Protein 2ERB (pdb70)

Nearest PDB structures (foldseek):
  2erb-assembly1_A  TM=1.008E+00  e=8.970E-21  Anopheles gambiae
  3k1e-assembly2_A  TM=1.002E+00  e=6.614E-19  Aedes aegypti
  3ogn-assembly2_B  TM=1.005E+00  e=2.979E-18  Culex quinquefasciatus
  3k1e-assembly2_B  TM=1.003E+00  e=7.104E-17  Aedes aegypti
  2l2c-assembly1_A  TM=9.193E-01  e=2.008E-14  Culex quinquefasciatus

CATH classification: 1.10.238.20

Radius of gyration: 20.87 Å; Cα contacts (8 Å, |Δi|>4): 297; chains: 2; bounding box: 37×41×60 Å

Structure (mmCIF, N/CA/C/O backbone):
data_2ERB
#
_entry.id   2ERB
#
_cell.length_a   30.100
_cell.length_b   68.210
_cell.length_c   61.480
_cell.angle_alpha   90.00
_cell.angle_beta   99.77
_cell.angle_gamma   90.00
#
_symmetry.space_group_name_H-M   'P 1 21 1'
#
loop_
_entity.id
_entity.type
_entity.pdbx_description
1 polymer 'odorant binding protein'
2 non-polymer 'MAGNESIUM ION'
3 non-polymer 2,5,8,11,14,17,20,23,26,29,32,35,38,41,44,47,50,53,56,59,62,65,68,71,74,77,80-HEPTACOSAOXADOOCTACONTAN-82-OL
4 water water
#
loop_
_atom_site.group_PDB
_atom_site.id
_atom_site.type_symbol
_atom_site.label_atom_id
_atom_site.label_alt_id
_atom_site.label_comp_id
_atom_site.label_asym_id
_atom_site.label_entity_id
_atom_site.label_seq_id
_atom_site.pdbx_PDB_ins_code
_atom_site.Cartn_x
_atom_site.Cartn_y
_atom_site.Cartn_z
_atom_site.occupancy
_atom_site.B_iso_or_equiv
_atom_site.auth_seq_id
_atom_site.auth_comp_id
_atom_site.auth_asym_id
_atom_site.auth_atom_id
_atom_site.pdbx_PDB_model_num
ATOM 1 N N . THR A 1 3 ? -4.853 -10.409 -16.825 1.00 24.27 3 THR A N 1
ATOM 2 C CA . THR A 1 3 ? -3.793 -9.956 -15.882 1.00 22.02 3 THR A CA 1
ATOM 3 C C . THR A 1 3 ? -2.491 -9.872 -16.666 1.00 18.52 3 THR A C 1
ATOM 4 O O . THR A 1 3 ? -2.204 -10.722 -17.497 1.00 18.02 3 THR A O 1
ATOM 8 N N . PRO A 1 4 ? -1.689 -8.834 -16.416 1.00 15.33 4 PRO A N 1
ATOM 9 C CA . PRO A 1 4 ? -0.437 -8.713 -17.157 1.00 12.46 4 PRO A CA 1
ATOM 10 C C . PRO A 1 4 ? 0.548 -9.842 -16.921 1.00 10.24 4 PRO A C 1
ATOM 11 O O . PRO A 1 4 ? 0.733 -10.288 -15.793 1.00 12.14 4 PRO A O 1
ATOM 15 N N . ARG A 1 5 ? 1.170 -10.302 -18.003 1.00 8.47 5 ARG A N 1
ATOM 16 C CA . ARG A 1 5 ? 2.181 -11.338 -17.891 1.00 8.17 5 ARG A CA 1
ATOM 17 C C . ARG A 1 5 ? 3.478 -10.713 -17.409 1.00 9.39 5 ARG A C 1
ATOM 18 O O . ARG A 1 5 ? 4.050 -9.835 -18.054 1.00 9.48 5 ARG A O 1
ATOM 26 N N . ARG A 1 6 ? 3.934 -11.168 -16.245 1.00 10.74 6 ARG A N 1
ATOM 27 C CA . ARG A 1 6 ? 5.160 -10.666 -15.652 1.00 11.25 6 ARG A CA 1
ATOM 28 C C . ARG A 1 6 ? 5.916 -11.844 -15.053 1.00 11.63 6 ARG A C 1
ATOM 29 O O . ARG A 1 6 ? 5.599 -12.275 -13.953 1.00 13.84 6 ARG A O 1
ATOM 37 N N . ASP A 1 7 ? 6.897 -12.362 -15.774 1.00 12.12 7 ASP A N 1
ATOM 38 C CA . ASP A 1 7 ? 7.675 -13.482 -15.262 1.00 13.76 7 ASP A CA 1
ATOM 39 C C . ASP A 1 7 ? 9.124 -13.350 -15.724 1.00 14.46 7 ASP A C 1
ATOM 40 O O . ASP A 1 7 ? 9.525 -12.308 -16.247 1.00 14.64 7 ASP A O 1
ATOM 45 N N . ALA A 1 8 ? 9.925 -14.391 -15.526 1.00 17.08 8 ALA A N 1
ATOM 46 C CA . ALA A 1 8 ? 11.329 -14.314 -15.907 1.00 17.48 8 ALA A CA 1
ATOM 47 C C . ALA A 1 8 ? 11.622 -14.130 -17.391 1.00 17.82 8 ALA A C 1
ATOM 48 O O . ALA A 1 8 ? 12.703 -13.656 -17.757 1.00 18.59 8 ALA A O 1
ATOM 50 N N . GLU A 1 9 ? 10.682 -14.502 -18.253 1.00 16.91 9 GLU A N 1
ATOM 51 C CA . GLU A 1 9 ? 10.897 -14.384 -19.682 1.00 17.52 9 GLU A CA 1
ATOM 52 C C . GLU A 1 9 ? 10.181 -13.216 -20.337 1.00 14.99 9 GLU A C 1
ATOM 53 O O . GLU A 1 9 ? 10.573 -12.764 -21.408 1.00 16.22 9 GLU A O 1
ATOM 59 N N . TYR A 1 10 ? 9.122 -12.726 -19.700 1.00 13.78 10 TYR A N 1
ATOM 60 C CA . TYR A 1 10 ? 8.355 -11.632 -20.296 1.00 12.72 10 TYR A CA 1
ATOM 61 C C . TYR A 1 10 ? 7.920 -10.654 -19.233 1.00 12.01 10 TYR A C 1
ATOM 62 O O . TYR A 1 10 ? 7.409 -11.062 -18.199 1.00 12.87 10 TYR A O 1
ATOM 71 N N . PRO A 1 11 ? 8.114 -9.342 -19.462 1.00 12.20 11 PRO A N 1
ATOM 72 C CA . PRO A 1 11 ? 8.716 -8.696 -20.638 1.00 11.83 11 PRO A CA 1
ATOM 73 C C . PRO A 1 11 ? 10.155 -9.174 -20.841 1.00 11.10 11 PRO A C 1
ATOM 74 O O . PRO A 1 11 ? 10.821 -9.536 -19.885 1.00 11.07 11 PRO A O 1
ATOM 78 N N . PRO A 1 12 ? 10.636 -9.173 -22.093 1.00 11.99 12 PRO A N 1
ATOM 79 C CA . PRO A 1 12 ? 12.002 -9.618 -22.404 1.00 11.56 12 PRO A CA 1
ATOM 80 C C . PRO A 1 12 ? 13.003 -8.887 -21.530 1.00 12.04 12 PRO A C 1
ATOM 81 O O . PRO A 1 12 ? 13.108 -7.657 -21.583 1.00 11.29 12 PRO A O 1
ATOM 85 N N . PRO A 1 13 ? 13.768 -9.629 -20.718 1.00 12.33 13 PRO A N 1
ATOM 86 C CA . PRO A 1 13 ? 14.756 -9.016 -19.829 1.00 13.09 13 PRO A CA 1
ATOM 87 C C . PRO A 1 13 ? 15.778 -8.130 -20.543 1.00 11.96 13 PRO A C 1
ATOM 88 O O . PRO A 1 13 ? 16.153 -7.074 -20.027 1.00 12.06 13 PRO A O 1
ATOM 92 N N . GLU A 1 14 ? 16.231 -8.539 -21.727 1.00 11.67 14 GLU A N 1
ATOM 93 C CA . GLU A 1 14 ? 17.232 -7.741 -22.435 1.00 12.47 14 GLU A CA 1
ATOM 94 C C . GLU A 1 14 ? 16.673 -6.391 -22.863 1.00 11.91 14 GLU A C 1
ATOM 95 O O . GLU A 1 14 ? 17.413 -5.399 -22.951 1.00 11.71 14 GLU A O 1
ATOM 101 N N . LEU A 1 15 ? 15.374 -6.355 -23.164 1.00 10.20 15 LEU A N 1
ATOM 102 C CA . LEU A 1 15 ? 14.739 -5.100 -23.568 1.00 10.80 15 LEU A CA 1
ATOM 103 C C . LEU A 1 15 ? 14.574 -4.224 -22.332 1.00 10.12 15 LEU A C 1
ATOM 104 O O . LEU A 1 15 ? 14.809 -3.015 -22.387 1.00 10.03 15 LEU A O 1
ATOM 109 N N . LEU A 1 16 ? 14.149 -4.815 -21.222 1.00 9.25 16 LEU A N 1
ATOM 110 C CA . LEU A 1 16 ? 14.012 -4.052 -19.976 1.00 10.67 16 LEU A CA 1
ATOM 111 C C . LEU A 1 16 ? 15.367 -3.426 -19.616 1.00 10.34 16 LEU A C 1
ATOM 112 O O . LEU A 1 16 ? 15.438 -2.264 -19.208 1.00 10.41 16 LEU A O 1
ATOM 117 N N . GLU A 1 17 ? 16.450 -4.179 -19.781 1.00 9.54 17 GLU A N 1
ATOM 118 C CA . GLU A 1 17 ? 17.778 -3.662 -19.450 1.00 11.03 17 GLU A CA 1
ATOM 119 C C . GLU A 1 17 ? 18.162 -2.511 -20.367 1.00 10.38 17 GLU A C 1
ATOM 120 O O . GLU A 1 17 ? 18.682 -1.483 -19.909 1.00 11.65 17 GLU A O 1
ATOM 126 N N . ALA A 1 18 ? 17.924 -2.667 -21.661 1.00 9.62 18 ALA A N 1
ATOM 127 C CA . ALA A 1 18 ? 18.239 -1.616 -22.616 1.00 9.58 18 ALA A CA 1
ATOM 128 C C . ALA A 1 18 ? 17.434 -0.338 -22.369 1.00 8.82 18 ALA A C 1
ATOM 129 O O . ALA A 1 18 ? 17.926 0.751 -22.633 1.00 10.54 18 ALA A O 1
ATOM 131 N N . LEU A 1 19 ? 16.217 -0.475 -21.848 1.00 8.54 19 LEU A N 1
ATOM 132 C CA . LEU A 1 19 ? 15.352 0.687 -21.608 1.00 8.67 19 LEU A CA 1
ATOM 133 C C . LEU A 1 19 ? 15.752 1.527 -20.385 1.00 8.44 19 LEU A C 1
ATOM 134 O O . LEU A 1 19 ? 15.381 2.698 -20.291 1.00 8.11 19 LEU A O 1
ATOM 139 N N . LYS A 1 20 ? 16.532 0.971 -19.462 1.00 9.18 20 LYS A N 1
ATOM 140 C CA . LYS A 1 20 ? 16.905 1.712 -18.260 1.00 9.03 20 LYS A CA 1
ATOM 141 C C . LYS A 1 20 ? 17.492 3.117 -18.457 1.00 8.50 20 LYS A C 1
ATOM 142 O O . LYS A 1 20 ? 17.039 4.066 -17.818 1.00 7.25 20 LYS A O 1
ATOM 148 N N . PRO A 1 21 ? 18.520 3.271 -19.307 1.00 7.54 21 PRO A N 1
ATOM 149 C CA . PRO A 1 21 ? 19.062 4.621 -19.467 1.00 7.59 21 PRO A CA 1
ATOM 150 C C . PRO A 1 21 ? 18.111 5.580 -20.165 1.00 7.97 21 PRO A C 1
ATOM 151 O O . PRO A 1 21 ? 18.217 6.801 -19.967 1.00 7.56 21 PRO A O 1
ATOM 155 N N . LEU A 1 22 ? 17.197 5.052 -20.982 1.00 6.89 22 LEU A N 1
ATOM 156 C CA . LEU A 1 22 ? 16.206 5.914 -21.655 1.00 5.60 22 LEU A CA 1
ATOM 157 C C . LEU A 1 22 ? 15.203 6.383 -20.610 1.00 6.58 22 LEU A C 1
ATOM 158 O O . LEU A 1 22 ? 14.780 7.541 -20.626 1.00 6.28 22 LEU A O 1
ATOM 163 N N . HIS A 1 23 ? 14.833 5.491 -19.703 1.00 5.29 23 HIS A N 1
ATOM 164 C CA . HIS A 1 23 ? 13.938 5.843 -18.606 1.00 5.48 23 HIS A CA 1
ATOM 165 C C . HIS A 1 23 ? 14.582 6.983 -17.820 1.00 6.30 23 HIS A C 1
ATOM 166 O O . HIS A 1 23 ? 13.928 7.987 -17.526 1.00 6.77 23 HIS A O 1
ATOM 173 N N . ASP A 1 24 ? 15.863 6.846 -17.469 1.00 6.48 24 ASP A N 1
ATOM 174 C CA . ASP A 1 24 ? 16.504 7.913 -16.707 1.00 8.38 24 ASP A CA 1
ATOM 175 C C . ASP A 1 24 ? 16.492 9.255 -17.432 1.00 7.79 24 ASP A C 1
ATOM 176 O O . ASP A 1 24 ? 16.183 10.300 -16.839 1.00 9.07 24 ASP A O 1
ATOM 181 N N . ILE A 1 25 ? 16.825 9.245 -18.710 1.00 7.79 25 ILE A N 1
ATOM 182 C CA . ILE A 1 25 ? 16.84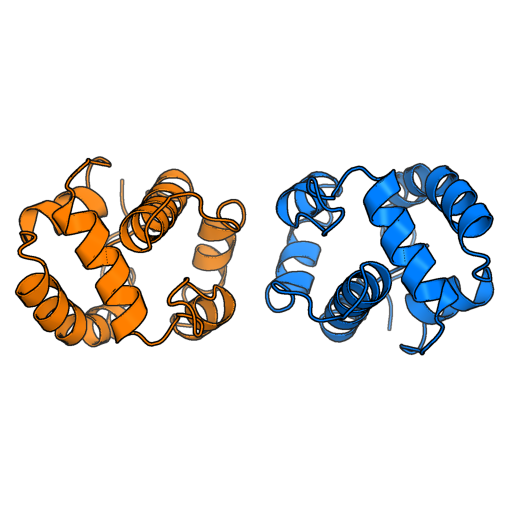2 10.492 -19.459 1.00 8.06 25 ILE A CA 1
ATOM 183 C C . ILE A 1 25 ? 15.439 11.104 -19.500 1.00 7.69 25 ILE A C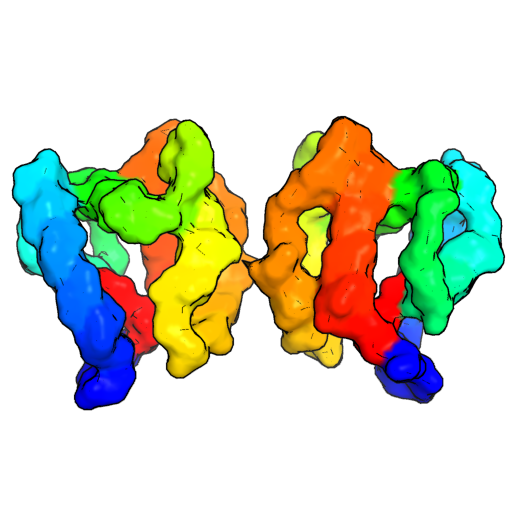 1
ATOM 184 O O . ILE A 1 25 ? 15.244 12.292 -19.212 1.00 8.27 25 ILE A O 1
ATOM 189 N N . CYS A 1 26 ? 14.458 10.281 -19.848 1.00 6.60 26 CYS A N 1
ATOM 190 C CA . CYS A 1 26 ? 13.111 10.766 -20.012 1.00 6.64 26 CYS A CA 1
ATOM 191 C C . CYS A 1 26 ? 12.387 11.181 -18.741 1.00 7.67 26 CYS A C 1
ATOM 192 O O . CYS A 1 26 ? 11.613 12.154 -18.745 1.00 7.46 26 CYS A O 1
ATOM 195 N N . LEU A 1 27 ? 12.638 10.473 -17.648 1.00 7.87 27 LEU A N 1
ATOM 196 C CA . LEU A 1 27 ? 12.015 10.873 -16.398 1.00 7.96 27 LEU A CA 1
ATOM 197 C C . LEU A 1 27 ? 12.631 12.211 -15.973 1.00 7.95 27 LEU A C 1
ATOM 198 O O . LEU A 1 27 ? 11.926 13.099 -15.490 1.00 9.04 27 LEU A O 1
ATOM 203 N N . GLY A 1 28 ? 13.932 12.383 -16.206 1.00 8.41 28 GLY A N 1
ATOM 204 C CA . GLY A 1 28 ? 14.584 13.635 -15.858 1.00 9.94 28 GLY A CA 1
ATOM 205 C C . GLY A 1 28 ? 14.094 14.819 -16.684 1.00 9.53 28 GLY A C 1
ATOM 206 O O . GLY A 1 28 ? 14.068 15.952 -16.194 1.00 11.73 28 GLY A O 1
ATOM 207 N N . LYS A 1 29 ? 13.703 14.567 -17.927 1.00 8.63 29 LYS A N 1
ATOM 208 C CA . LYS A 1 29 ? 13.214 15.625 -18.812 1.00 8.88 29 LYS A CA 1
ATOM 209 C C . LYS A 1 29 ? 11.734 15.964 -18.604 1.00 9.39 29 LYS A C 1
ATOM 210 O O . LYS A 1 29 ? 11.332 17.118 -18.704 1.00 10.10 29 LYS A O 1
ATOM 216 N N . THR A 1 30 ? 10.933 14.954 -18.313 1.00 7.61 30 THR A N 1
ATOM 217 C CA . THR A 1 30 ? 9.493 15.149 -18.221 1.00 8.01 30 THR A CA 1
ATOM 218 C C . THR A 1 30 ? 8.879 15.284 -16.855 1.00 7.66 30 THR A C 1
ATOM 219 O O . THR A 1 30 ? 7.764 15.806 -16.743 1.00 8.49 30 THR A O 1
ATOM 223 N N . GLY A 1 31 ? 9.566 14.812 -15.820 1.00 8.14 31 GLY A N 1
ATOM 224 C CA . GLY A 1 31 ? 9.038 14.940 -14.476 1.00 7.76 31 GLY A CA 1
ATOM 225 C C . GLY A 1 31 ? 8.002 13.928 -14.042 1.00 8.09 31 GLY A C 1
ATOM 226 O O . GLY A 1 31 ? 7.411 14.074 -12.964 1.00 9.80 31 GLY A O 1
ATOM 227 N N . VAL A 1 32 ? 7.777 12.907 -14.860 1.00 8.18 32 VAL A N 1
ATOM 228 C CA . VAL A 1 32 ? 6.827 11.863 -14.514 1.00 8.30 32 VAL A CA 1
ATOM 229 C C . VAL A 1 32 ? 7.328 11.128 -13.269 1.00 7.93 32 VAL A C 1
ATOM 230 O O . VAL A 1 32 ? 8.541 11.100 -13.017 1.00 8.66 32 VAL A O 1
ATOM 234 N N . THR A 1 33 ? 6.404 10.581 -12.484 1.00 7.80 33 THR A N 1
ATOM 235 C CA . THR A 1 33 ? 6.803 9.795 -11.314 1.00 8.91 33 THR A CA 1
ATOM 236 C C . THR A 1 33 ? 6.965 8.317 -11.676 1.00 8.76 33 THR A C 1
ATOM 237 O O . THR A 1 33 ? 6.388 7.796 -12.658 1.00 8.64 33 THR A O 1
ATOM 241 N N . GLU A 1 34 ? 7.776 7.631 -10.886 1.00 8.44 34 GLU A N 1
ATOM 242 C CA . GLU A 1 34 ? 7.987 6.212 -11.063 1.00 7.87 34 GLU A CA 1
ATOM 243 C C . GLU A 1 34 ? 6.650 5.481 -10.909 1.00 8.70 34 GLU A C 1
ATOM 244 O O . GLU A 1 34 ? 6.351 4.547 -11.653 1.00 10.02 34 GLU A O 1
ATOM 250 N N . GLU A 1 35 ? 5.831 5.917 -9.950 1.00 9.76 35 GLU A N 1
ATOM 251 C CA . GLU A 1 35 ? 4.556 5.249 -9.709 1.00 10.92 35 GLU A CA 1
ATOM 252 C C . GLU A 1 35 ? 3.575 5.378 -10.882 1.00 9.77 35 GLU A C 1
ATOM 253 O O . GLU A 1 35 ? 2.832 4.431 -11.185 1.00 10.03 35 GLU A O 1
ATOM 259 N N . ALA A 1 36 ? 3.560 6.541 -11.528 1.00 8.06 36 ALA A N 1
ATOM 260 C CA . ALA A 1 36 ? 2.656 6.713 -12.665 1.00 7.18 36 ALA A CA 1
ATOM 261 C C . ALA A 1 36 ? 2.988 5.730 -13.773 1.00 7.55 36 ALA A C 1
ATOM 262 O O . ALA A 1 36 ? 2.099 5.207 -14.434 1.00 7.03 36 ALA A O 1
ATOM 264 N N . ILE A 1 37 ? 4.273 5.510 -13.994 1.00 6.89 37 ILE A N 1
ATOM 265 C CA . ILE A 1 37 ? 4.709 4.562 -15.007 1.00 6.30 37 ILE A CA 1
ATOM 266 C C . ILE A 1 37 ? 4.281 3.142 -14.635 1.00 7.64 37 ILE A C 1
ATOM 267 O O . ILE A 1 37 ? 3.711 2.422 -15.453 1.00 7.14 37 ILE A O 1
ATOM 272 N N . LYS A 1 38 ? 4.535 2.742 -13.384 1.00 8.62 38 LYS A N 1
ATOM 273 C CA . LYS A 1 38 ? 4.201 1.382 -12.966 1.00 8.81 38 LYS A CA 1
ATOM 274 C C . LYS A 1 38 ? 2.692 1.136 -13.014 1.00 8.47 38 LYS A C 1
ATOM 275 O O . LYS A 1 38 ? 2.237 0.058 -13.430 1.00 8.73 38 LYS A O 1
ATOM 281 N N . LYS A 1 39 ? 1.914 2.141 -12.615 1.00 7.35 39 LYS A N 1
ATOM 282 C CA . LYS A 1 39 ? 0.455 1.999 -12.654 1.00 8.76 39 LYS A CA 1
ATOM 283 C C . LYS A 1 39 ? -0.071 1.856 -14.085 1.00 8.56 39 LYS A C 1
ATOM 284 O O . LYS A 1 39 ? -0.961 1.054 -14.357 1.00 8.79 39 LYS A O 1
ATOM 290 N N . PHE A 1 40 ? 0.483 2.622 -15.018 1.00 6.84 40 PHE A N 1
ATOM 291 C CA . PHE A 1 40 ? 0.020 2.486 -16.389 1.00 6.04 40 PHE A CA 1
ATOM 292 C C . PHE A 1 40 ? 0.429 1.126 -16.939 1.00 6.45 40 PHE A C 1
ATOM 293 O O . PHE A 1 40 ? -0.316 0.512 -17.704 1.00 8.16 40 PHE A O 1
ATOM 301 N N . SER A 1 41 ? 1.615 0.658 -16.556 1.00 6.78 41 SER A N 1
ATOM 302 C CA . SER A 1 41 ? 2.084 -0.621 -17.058 1.00 8.19 41 SER A CA 1
ATOM 303 C C . SER A 1 41 ? 1.249 -1.799 -16.587 1.00 8.58 41 SER A C 1
ATOM 304 O O . SER A 1 41 ? 0.805 -2.622 -17.389 1.00 8.84 41 SER A O 1
ATOM 307 N N . ASP A 1 42 ? 1.031 -1.847 -15.274 1.00 9.08 42 ASP A N 1
ATOM 308 C CA . ASP A 1 42 ? 0.385 -2.989 -14.640 1.00 10.74 42 ASP A CA 1
ATOM 309 C C . ASP A 1 42 ? -1.054 -2.894 -14.217 1.00 11.17 42 ASP A C 1
ATOM 310 O O . ASP A 1 42 ? -1.717 -3.920 -13.983 1.00 10.45 42 ASP A O 1
ATOM 315 N N . GLU A 1 43 ? -1.530 -1.663 -14.074 1.00 10.94 43 GLU A N 1
ATOM 316 C CA . GLU A 1 43 ? -2.891 -1.460 -13.588 1.00 12.14 43 GLU A CA 1
ATOM 317 C C . GLU A 1 43 ? -3.741 -0.738 -14.612 1.00 12.23 43 GLU A C 1
ATOM 318 O O . GLU A 1 43 ? -3.632 -0.998 -15.797 1.00 13.29 43 GLU A O 1
ATOM 328 N N . GLU A 1 44 ? -4.586 0.185 -14.169 1.00 12.61 44 GLU A N 1
ATOM 329 C CA . GLU A 1 44 ? -5.473 0.846 -15.117 1.00 11.81 44 GLU A CA 1
ATOM 330 C C . GLU A 1 44 ? -4.899 2.015 -15.900 1.00 10.82 44 GLU A C 1
ATOM 331 O O . GLU A 1 44 ? -4.005 2.738 -15.435 1.00 10.98 44 GLU A O 1
ATOM 337 N N . ILE A 1 45 ? -5.430 2.176 -17.111 1.00 9.06 45 ILE A N 1
ATOM 338 C CA . ILE A 1 45 ? -5.083 3.315 -17.950 1.00 9.19 45 ILE A CA 1
ATOM 339 C C . ILE A 1 45 ? -5.503 4.545 -17.141 1.00 9.87 45 ILE A C 1
ATOM 340 O O . ILE A 1 45 ? -6.617 4.586 -16.571 1.00 10.76 45 ILE A O 1
ATOM 345 N N . HIS A 1 46 ? -4.631 5.546 -17.080 1.00 8.18 46 HIS A N 1
ATOM 346 C CA . HIS A 1 46 ? -4.920 6.757 -16.328 1.00 9.03 46 HIS A CA 1
ATOM 347 C C . HIS A 1 46 ? -4.320 7.958 -17.030 1.00 8.90 46 HIS A C 1
ATOM 348 O O . HIS A 1 46 ? -3.391 7.813 -17.836 1.00 10.19 46 HIS A O 1
ATOM 355 N N . GLU A 1 47 ? -4.908 9.124 -16.753 1.00 9.94 47 GLU A N 1
ATOM 356 C CA . GLU A 1 47 ? -4.524 10.404 -17.336 1.00 10.72 47 GLU A CA 1
ATOM 357 C C . GLU A 1 47 ? -3.479 11.131 -16.502 1.00 9.07 47 GLU A C 1
ATOM 358 O O . GLU A 1 47 ? -3.738 11.507 -15.361 1.00 11.96 47 GLU A O 1
ATOM 364 N N . ASP A 1 48 ? -2.290 11.323 -17.069 1.00 8.92 48 ASP A N 1
ATOM 365 C CA . ASP A 1 48 ? -1.195 12.022 -16.397 1.00 6.60 48 ASP A CA 1
ATOM 366 C C . ASP A 1 48 ? -0.412 12.696 -17.520 1.00 7.61 48 ASP A C 1
ATOM 367 O O 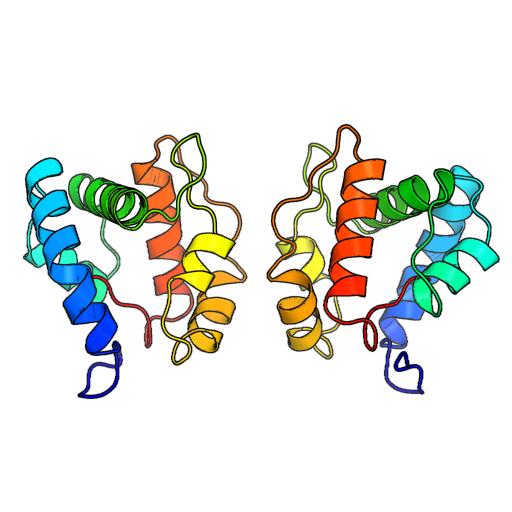. ASP A 1 48 ? 0.234 12.022 -18.327 1.00 6.92 48 ASP A O 1
ATOM 372 N N . GLU A 1 49 ? -0.456 14.028 -17.579 1.00 7.72 49 GLU A N 1
ATOM 373 C CA . GLU A 1 49 ? 0.207 14.735 -18.667 1.00 7.16 49 GLU A CA 1
ATOM 374 C C . GLU A 1 49 ? 1.713 14.525 -18.756 1.00 7.16 49 GLU A C 1
ATOM 375 O O . GLU A 1 49 ? 2.255 14.483 -19.849 1.00 7.35 49 GLU A O 1
ATOM 381 N N . LYS A 1 50 ? 2.381 14.372 -17.611 1.00 6.65 50 LYS A N 1
ATOM 382 C CA . LYS A 1 50 ? 3.820 14.147 -17.638 1.00 7.45 50 LYS A CA 1
ATOM 383 C C . LYS A 1 50 ? 4.091 12.733 -18.142 1.00 7.63 50 LYS A C 1
ATOM 384 O O . LYS A 1 50 ? 5.082 12.513 -18.844 1.00 7.53 50 LYS A O 1
ATOM 390 N N . LEU A 1 51 ? 3.220 11.784 -17.799 1.00 6.50 51 LEU A N 1
ATOM 391 C CA . LEU A 1 51 ? 3.380 10.432 -18.313 1.00 6.37 51 LEU A CA 1
ATOM 392 C C . LEU A 1 51 ? 3.293 10.425 -19.844 1.00 6.55 51 LEU A C 1
ATOM 393 O O . LEU A 1 51 ? 4.065 9.724 -20.516 1.00 6.02 51 LEU A O 1
ATOM 398 N N . LYS A 1 52 ? 2.375 11.197 -20.412 1.00 6.77 52 LYS A N 1
ATOM 399 C CA . LYS A 1 52 ? 2.249 11.254 -21.863 1.00 6.32 52 LYS A CA 1
ATOM 400 C C . LYS A 1 52 ? 3.550 11.750 -22.479 1.00 6.45 52 LYS A C 1
ATOM 401 O O . LYS A 1 52 ? 4.014 11.220 -23.499 1.00 6.71 52 LYS A O 1
ATOM 407 N N . CYS A 1 53 ? 4.144 12.776 -21.868 1.00 5.68 53 CYS A N 1
ATOM 408 C CA . CYS A 1 53 ? 5.386 13.270 -22.416 1.00 7.57 53 CYS A CA 1
ATOM 409 C C . CYS A 1 53 ? 6.531 12.313 -22.209 1.00 6.12 53 CYS A C 1
ATOM 410 O O . CYS A 1 53 ? 7.412 12.242 -23.053 1.00 6.53 53 CYS A O 1
ATOM 413 N N . TYR A 1 54 ? 6.512 11.563 -21.113 1.00 5.99 54 TYR A N 1
ATOM 414 C CA . TYR A 1 54 ? 7.545 10.554 -20.887 1.00 5.91 54 TYR A CA 1
ATOM 415 C C . TYR A 1 54 ? 7.458 9.538 -22.034 1.00 6.30 54 TYR A C 1
ATOM 416 O O . TYR A 1 54 ? 8.473 9.111 -22.577 1.00 6.39 54 TYR A O 1
ATOM 425 N N . MET A 1 55 ? 6.240 9.156 -22.423 1.00 5.02 55 MET A N 1
ATOM 426 C CA . MET A 1 55 ? 6.044 8.197 -23.520 1.00 5.60 55 MET A CA 1
ATOM 427 C C . MET A 1 55 ? 6.618 8.731 -24.820 1.00 5.19 55 MET A C 1
ATOM 428 O O . MET A 1 55 ? 7.287 8.007 -25.559 1.00 6.90 55 MET A O 1
ATOM 433 N N . ASN A 1 56 ? 6.365 10.006 -25.093 1.00 4.75 56 ASN A N 1
ATOM 434 C CA . ASN A 1 56 ? 6.897 10.618 -26.294 1.00 6.22 56 ASN A CA 1
ATOM 435 C C . ASN A 1 56 ? 8.426 10.624 -26.249 1.00 5.98 56 ASN A C 1
ATOM 436 O O . ASN A 1 56 ? 9.097 10.327 -27.244 1.00 6.49 56 ASN A O 1
ATOM 441 N N . CYS A 1 57 ? 8.974 10.995 -25.098 1.00 6.71 57 CYS A N 1
ATOM 442 C CA . CYS A 1 57 ? 10.417 11.034 -24.944 1.00 6.38 57 CYS A CA 1
ATOM 443 C C . CYS A 1 57 ? 11.066 9.682 -25.203 1.00 6.20 57 CYS A C 1
ATOM 444 O O . CYS A 1 57 ? 12.115 9.619 -25.841 1.00 5.84 57 CYS A O 1
ATOM 447 N N . LEU A 1 58 ? 10.464 8.611 -24.698 1.00 5.48 58 LEU A N 1
ATOM 448 C CA . LEU A 1 58 ? 11.047 7.287 -24.948 1.00 5.76 58 LEU A CA 1
ATOM 449 C C . LEU A 1 58 ? 11.129 6.984 -26.447 1.00 5.98 58 LEU A C 1
ATOM 450 O O . LEU A 1 58 ? 12.116 6.430 -26.910 1.00 6.16 58 LEU A O 1
ATOM 455 N N . PHE A 1 59 ? 10.109 7.347 -27.210 1.00 5.32 59 PHE A N 1
ATOM 456 C CA . PHE A 1 59 ? 10.154 7.093 -28.646 1.00 5.81 59 PHE A CA 1
ATOM 457 C C . PHE A 1 59 ? 11.300 7.881 -29.281 1.00 6.46 59 PHE A C 1
ATOM 458 O O . PHE A 1 59 ? 11.994 7.352 -30.150 1.00 6.61 59 PHE A O 1
ATOM 466 N N . HIS A 1 60 ? 11.489 9.132 -28.860 1.00 5.83 60 HIS A N 1
ATOM 467 C CA . HIS A 1 60 ? 12.576 9.928 -29.399 1.00 6.63 60 HIS A CA 1
ATOM 468 C C . HIS A 1 60 ? 13.928 9.345 -29.007 1.00 6.40 60 HIS A C 1
ATOM 469 O O . HIS A 1 60 ? 14.827 9.212 -29.855 1.00 8.58 60 HIS A O 1
ATOM 476 N N . GLU A 1 61 ? 14.098 8.993 -27.734 1.00 7.45 61 GLU A N 1
ATOM 477 C CA . GLU A 1 61 ? 15.381 8.451 -27.295 1.00 7.97 61 GLU A CA 1
ATOM 478 C C . GLU A 1 61 ? 15.692 7.086 -27.895 1.00 7.99 61 GLU A C 1
ATOM 479 O O . GLU A 1 61 ? 16.863 6.722 -28.031 1.00 11.03 61 GLU A O 1
ATOM 485 N N . ALA A 1 62 ? 14.659 6.335 -28.266 1.00 7.91 62 ALA A N 1
ATOM 486 C CA . ALA A 1 62 ? 14.861 5.030 -28.876 1.00 8.07 62 ALA A CA 1
ATOM 487 C C . ALA A 1 62 ? 15.060 5.149 -30.392 1.00 8.39 62 ALA A C 1
ATOM 488 O O . ALA A 1 62 ? 15.230 4.134 -31.074 1.00 9.79 62 ALA A O 1
ATOM 490 N N . LYS A 1 63 ? 15.020 6.375 -30.908 1.00 7.71 63 LYS A N 1
ATOM 491 C CA . LYS A 1 63 ? 15.204 6.594 -32.346 1.00 8.35 63 LYS A CA 1
ATOM 492 C C . LYS A 1 63 ? 14.200 5.819 -33.209 1.00 8.81 63 LYS A C 1
ATOM 493 O O . LYS A 1 63 ? 14.565 5.165 -34.204 1.00 10.15 63 LYS A O 1
ATOM 499 N N . VAL A 1 64 ? 12.921 5.901 -32.838 1.00 6.47 64 VAL A N 1
ATOM 500 C CA . VAL A 1 64 ? 11.865 5.248 -33.606 1.00 7.69 64 VAL A CA 1
ATOM 501 C C . VAL A 1 64 ? 10.858 6.272 -34.107 1.00 7.71 64 VAL A C 1
ATOM 502 O O . VAL A 1 64 ? 9.683 5.962 -34.319 1.00 8.37 64 VAL A O 1
ATOM 506 N N . VAL A 1 65 ? 11.337 7.504 -34.296 1.00 6.51 65 VAL A N 1
ATOM 507 C CA . VAL A 1 65 ? 10.482 8.572 -34.799 1.00 6.82 65 VAL A CA 1
ATOM 508 C C . VAL A 1 65 ? 10.960 9.080 -36.158 1.00 7.48 65 VAL A C 1
ATOM 509 O O . VAL A 1 65 ? 12.131 8.883 -36.545 1.00 9.63 65 VAL A O 1
ATOM 513 N N . ASP A 1 66 ? 10.034 9.722 -36.867 1.00 6.70 66 ASP A N 1
ATOM 514 C CA . ASP A 1 66 ? 10.310 10.306 -38.160 1.00 9.01 66 ASP A CA 1
ATOM 515 C C . ASP A 1 66 ? 10.910 11.719 -37.969 1.00 10.43 66 ASP A C 1
ATOM 516 O O . ASP A 1 66 ? 11.194 12.120 -36.836 1.00 9.14 66 ASP A O 1
ATOM 521 N N . ASP A 1 67 ? 11.111 12.458 -39.062 1.00 12.68 67 ASP A N 1
ATOM 522 C CA . ASP A 1 67 ? 11.728 13.780 -39.000 1.00 14.51 67 ASP A CA 1
ATOM 523 C C . ASP A 1 67 ? 10.979 14.844 -38.227 1.00 12.02 67 ASP A C 1
ATOM 524 O O . ASP A 1 67 ? 11.560 15.866 -37.875 1.00 13.97 67 ASP A O 1
ATOM 529 N N . ASN A 1 68 ? 9.700 14.603 -37.957 1.00 9.98 68 ASN A N 1
ATOM 530 C CA . ASN A 1 68 ? 8.876 15.555 -37.203 1.00 11.07 68 ASN A CA 1
ATOM 531 C C . ASN A 1 68 ? 8.601 15.062 -35.791 1.00 11.10 68 ASN A C 1
ATOM 532 O O . ASN A 1 68 ? 7.833 15.673 -35.054 1.00 12.61 68 ASN A O 1
ATOM 537 N N . GLY A 1 69 ? 9.208 13.944 -35.423 1.00 9.69 69 GLY A N 1
ATOM 538 C CA . GLY A 1 69 ? 9.021 13.435 -34.074 1.00 8.48 69 GLY A CA 1
ATOM 539 C C . GLY A 1 69 ? 7.857 12.479 -33.916 1.00 9.32 69 GLY A C 1
ATOM 540 O O . GLY A 1 69 ? 7.595 12.021 -32.812 1.00 9.91 69 GLY A O 1
ATOM 541 N N . ASP A 1 70 ? 7.149 12.179 -35.001 1.00 9.43 70 ASP A N 1
ATOM 542 C CA . ASP A 1 70 ? 6.035 11.248 -34.899 1.00 7.64 70 ASP A CA 1
ATOM 543 C C . ASP A 1 70 ? 6.557 9.810 -34.955 1.00 8.87 70 ASP A C 1
ATOM 544 O O . ASP A 1 70 ? 7.549 9.521 -35.628 1.00 8.75 70 ASP A O 1
ATOM 549 N N . VAL A 1 71 ? 5.887 8.905 -34.256 1.00 7.13 71 VAL A N 1
ATOM 550 C CA . VAL A 1 71 ? 6.338 7.526 -34.231 1.00 6.95 71 VAL A CA 1
ATOM 551 C C . VAL A 1 71 ? 6.301 6.906 -35.616 1.00 7.39 71 VAL A C 1
ATOM 552 O O . VAL A 1 71 ? 5.336 7.097 -36.363 1.00 8.31 71 VAL A O 1
ATOM 556 N N . HIS A 1 72 ? 7.371 6.190 -35.964 1.00 7.17 72 HIS A N 1
ATOM 557 C CA . HIS A 1 72 ? 7.439 5.490 -37.234 1.00 6.81 72 HIS A CA 1
ATOM 558 C C . HIS A 1 72 ? 7.239 4.032 -36.803 1.00 6.26 72 HIS A C 1
ATOM 559 O O . HIS A 1 72 ? 8.134 3.420 -36.198 1.00 5.97 72 HIS A O 1
ATOM 566 N N . LEU A 1 73 ? 6.085 3.464 -37.125 1.00 6.35 73 LEU A N 1
ATOM 567 C CA . LEU A 1 73 ? 5.779 2.138 -36.620 1.00 7.04 73 LEU A CA 1
ATOM 568 C C . LEU A 1 73 ? 6.656 1.004 -37.116 1.00 7.03 73 LEU A C 1
ATOM 569 O O . LEU A 1 73 ? 6.788 -0.011 -36.432 1.00 7.47 73 LEU A O 1
ATOM 574 N N . GLU A 1 74 ? 7.276 1.172 -38.285 1.00 7.89 74 GLU A N 1
ATOM 575 C CA . GLU A 1 74 ? 8.175 0.134 -38.791 1.00 8.17 74 GLU A CA 1
ATOM 576 C C . GLU A 1 74 ? 9.460 0.213 -37.990 1.00 8.94 74 GLU A C 1
ATOM 577 O O . GLU A 1 74 ? 9.986 -0.828 -37.579 1.00 8.74 74 GLU A O 1
ATOM 583 N N . LYS A 1 75 ? 9.970 1.421 -37.761 1.00 7.27 75 LYS A N 1
ATOM 584 C CA . LYS A 1 75 ? 11.178 1.562 -36.940 1.00 7.62 75 LYS A CA 1
ATOM 585 C C . LYS A 1 75 ? 10.935 0.968 -35.567 1.00 7.41 75 LYS A C 1
ATOM 586 O O . LYS A 1 75 ? 11.801 0.293 -35.016 1.00 8.26 75 LYS A O 1
ATOM 592 N N . LEU A 1 76 ? 9.749 1.213 -35.015 1.00 7.19 76 LEU A N 1
ATOM 593 C CA . LEU A 1 76 ? 9.441 0.674 -33.697 1.00 6.90 76 LEU A CA 1
ATOM 594 C C . LEU A 1 76 ? 9.433 -0.848 -33.719 1.00 8.01 76 LEU A C 1
ATOM 595 O O . LEU A 1 76 ? 10.054 -1.476 -32.885 1.00 8.65 76 LEU A O 1
ATOM 600 N N . HIS A 1 77 ? 8.747 -1.434 -34.694 1.00 8.28 77 HIS A N 1
ATOM 601 C CA . HIS A 1 77 ? 8.681 -2.892 -34.775 1.00 10.45 77 HIS A CA 1
ATOM 602 C C . HIS A 1 77 ? 10.087 -3.489 -34.874 1.00 10.76 77 HIS A C 1
ATOM 603 O O . HIS A 1 77 ? 10.417 -4.460 -34.185 1.00 10.13 77 HIS A O 1
ATOM 610 N N . ASP A 1 78 ? 10.909 -2.896 -35.731 1.00 9.78 78 ASP A N 1
ATOM 611 C CA . ASP A 1 78 ? 12.282 -3.356 -35.954 1.00 12.28 78 ASP A CA 1
ATOM 612 C C . ASP A 1 78 ? 13.157 -3.254 -34.716 1.00 11.88 78 ASP A C 1
ATOM 613 O O . ASP A 1 78 ? 14.146 -3.979 -34.580 1.00 13.37 78 ASP A O 1
ATOM 618 N N . SER A 1 79 ? 12.822 -2.343 -33.815 1.00 10.13 79 SER A N 1
ATOM 619 C CA . SER A 1 79 ? 13.628 -2.156 -32.619 1.00 10.16 79 SER A CA 1
ATOM 620 C C . SER A 1 79 ? 13.333 -3.176 -31.532 1.00 9.85 79 SER A C 1
ATOM 621 O O . SER A 1 79 ? 14.088 -3.293 -30.567 1.00 11.69 79 SER A O 1
ATOM 624 N N . LEU A 1 80 ? 12.239 -3.914 -31.684 1.00 9.35 80 LEU A N 1
ATOM 625 C CA . LEU A 1 80 ? 11.850 -4.895 -30.678 1.00 9.46 80 LEU A CA 1
ATOM 626 C C . LEU A 1 80 ? 12.484 -6.271 -30.855 1.00 9.57 80 LEU A C 1
ATOM 627 O O . LEU A 1 80 ? 12.836 -6.679 -31.967 1.00 10.42 80 LEU A O 1
ATOM 632 N N . PRO A 1 81 ? 12.658 -6.998 -29.739 1.00 9.10 81 PRO A N 1
ATOM 633 C CA . PRO A 1 81 ? 13.233 -8.347 -29.841 1.00 9.63 81 PRO A CA 1
ATOM 634 C C . PRO A 1 81 ? 12.264 -9.202 -30.690 1.00 10.52 81 PRO A C 1
ATOM 635 O O . PRO A 1 81 ? 11.046 -8.993 -30.663 1.00 9.27 81 PRO A O 1
ATOM 639 N N . SER A 1 82 ? 12.781 -10.177 -31.427 1.00 10.59 82 SER A N 1
ATOM 640 C CA . SER A 1 82 ? 11.906 -11.040 -32.237 1.00 9.69 82 SER A CA 1
ATOM 641 C C . SER A 1 82 ? 10.831 -11.751 -31.419 1.00 9.64 82 SER A C 1
ATOM 642 O O . SER A 1 82 ? 9.727 -11.998 -31.917 1.00 9.42 82 SER A O 1
ATOM 645 N N . SER A 1 83 ? 11.155 -12.058 -30.160 1.00 9.25 83 SER A N 1
ATOM 646 C CA . SER A 1 83 ? 10.213 -12.725 -29.273 1.00 10.71 83 SER A CA 1
ATOM 647 C C . SER A 1 83 ? 8.908 -11.961 -29.143 1.00 11.67 83 SER A C 1
ATOM 648 O O . SER A 1 83 ? 7.873 -12.550 -28.804 1.00 14.38 83 SER A O 1
ATOM 651 N N . MET A 1 84 ? 8.928 -10.654 -29.403 1.00 12.70 84 MET A N 1
ATOM 652 C CA . MET A 1 84 ? 7.659 -9.946 -29.307 1.00 12.31 84 MET A CA 1
ATOM 653 C C . MET A 1 84 ? 7.139 -9.368 -30.611 1.00 12.26 84 MET A C 1
ATOM 654 O O . MET A 1 84 ? 6.201 -8.584 -30.620 1.00 12.68 84 MET A O 1
ATOM 659 N N . HIS A 1 85 ? 7.693 -9.801 -31.724 1.00 10.58 85 HIS A N 1
ATOM 660 C CA . HIS A 1 85 ? 7.221 -9.298 -33.003 1.00 10.86 85 HIS A CA 1
ATOM 661 C C . HIS A 1 85 ? 5.763 -9.626 -33.276 1.00 12.10 85 HIS A C 1
ATOM 662 O O . HIS A 1 85 ? 5.025 -8.760 -33.729 1.00 11.10 85 HIS A O 1
ATOM 669 N N . ASP A 1 86 ? 5.355 -10.865 -33.008 1.00 12.76 86 ASP A N 1
ATOM 670 C CA . ASP A 1 86 ? 3.971 -11.273 -33.246 1.00 13.22 86 ASP A CA 1
ATOM 671 C C . ASP A 1 86 ? 3.013 -10.525 -32.339 1.00 12.86 86 ASP A C 1
ATOM 672 O O . ASP A 1 86 ? 1.984 -9.981 -32.788 1.00 11.88 86 ASP A O 1
ATOM 677 N N . ILE A 1 87 ? 3.346 -10.524 -31.058 1.00 12.68 87 ILE A N 1
ATOM 678 C CA . ILE A 1 87 ? 2.554 -9.852 -30.054 1.00 12.60 87 ILE A CA 1
ATOM 679 C C . ILE A 1 87 ? 2.407 -8.381 -30.437 1.00 11.79 87 ILE A C 1
ATOM 680 O O . ILE A 1 87 ? 1.317 -7.817 -30.363 1.00 11.57 87 ILE A O 1
ATOM 685 N N . ALA A 1 88 ? 3.495 -7.759 -30.873 1.00 11.37 88 ALA A N 1
ATOM 686 C CA . ALA A 1 88 ? 3.463 -6.349 -31.246 1.00 11.77 88 ALA A CA 1
ATOM 687 C C . ALA A 1 88 ? 2.601 -6.090 -32.461 1.00 12.77 88 ALA A C 1
ATOM 688 O O . ALA A 1 88 ? 1.840 -5.122 -32.499 1.00 12.94 88 ALA A O 1
ATOM 690 N N . MET A 1 89 ? 2.693 -6.949 -33.462 1.00 12.66 89 MET A N 1
ATOM 691 C CA . MET A 1 89 ? 1.906 -6.750 -34.644 1.00 13.44 89 MET A CA 1
ATOM 692 C C . MET A 1 89 ? 0.406 -6.786 -34.346 1.00 12.59 89 MET A C 1
ATOM 693 O O . MET A 1 89 ? -0.366 -5.951 -34.839 1.00 12.41 89 MET A O 1
ATOM 701 N N . HIS A 1 90 ? -0.024 -7.747 -33.540 1.00 11.38 90 HIS A N 1
ATOM 702 C CA . HIS A 1 90 ? -1.450 -7.832 -33.250 1.00 11.05 90 HIS A CA 1
ATOM 703 C C . HIS A 1 90 ? -1.875 -6.732 -32.312 1.00 12.90 90 HIS A C 1
ATOM 704 O O . HIS A 1 90 ? -2.978 -6.198 -32.420 1.00 13.60 90 HIS A O 1
ATOM 711 N N . MET A 1 91 ? -0.978 -6.370 -31.411 1.00 12.50 91 MET A N 1
ATOM 712 C CA . MET A 1 91 ? -1.271 -5.331 -30.451 1.00 14.71 91 MET A CA 1
ATOM 713 C C . MET A 1 91 ? -1.439 -3.996 -31.164 1.00 14.46 91 MET A C 1
ATOM 714 O O . MET A 1 91 ? -2.223 -3.162 -30.709 1.00 17.46 91 MET A O 1
ATOM 719 N N . GLY A 1 92 ? -0.746 -3.813 -32.288 1.00 14.42 92 GLY A N 1
ATOM 720 C CA . GLY A 1 92 ? -0.800 -2.560 -33.025 1.00 15.50 92 GLY A CA 1
ATOM 721 C C . GLY A 1 92 ? -1.572 -2.457 -34.334 1.00 15.47 92 GLY A C 1
ATOM 722 O O . GLY A 1 92 ? -1.714 -1.358 -34.883 1.00 14.85 92 GLY A O 1
ATOM 723 N N . LYS A 1 93 ? -2.080 -3.578 -34.843 1.00 14.97 93 LYS A N 1
ATOM 724 C CA . LYS A 1 93 ? -2.805 -3.589 -36.114 1.00 13.00 93 LYS A CA 1
ATOM 725 C C . LYS A 1 93 ? -4.041 -2.676 -36.183 1.00 10.99 93 LYS A C 1
ATOM 726 O O . LYS A 1 93 ? -4.496 -2.314 -37.270 1.00 11.33 93 LYS A O 1
ATOM 732 N N . ARG A 1 94 ? -4.607 -2.328 -35.036 1.00 10.45 94 ARG A N 1
ATOM 733 C CA . ARG A 1 94 ? -5.735 -1.412 -35.050 1.00 11.14 94 ARG A CA 1
ATOM 734 C C . ARG A 1 94 ? -5.356 -0.133 -34.311 1.00 9.54 94 ARG A C 1
ATOM 735 O O . ARG A 1 94 ? -6.210 0.568 -33.783 1.00 9.31 94 ARG A O 1
ATOM 743 N N . CYS A 1 95 ? -4.060 0.178 -34.331 1.00 8.57 95 CYS A N 1
ATOM 744 C CA . CYS A 1 95 ? -3.517 1.373 -33.697 1.00 8.38 95 CYS A CA 1
ATOM 745 C C . CYS A 1 95 ? -2.555 2.052 -34.675 1.00 8.04 95 CYS A C 1
ATOM 746 O O . CYS A 1 95 ? -1.503 2.524 -34.274 1.00 9.36 95 CYS A O 1
ATOM 749 N N . LEU A 1 96 ? -2.925 2.140 -35.950 1.00 7.83 96 LEU A N 1
ATOM 750 C CA . LEU A 1 96 ? -2.005 2.663 -36.959 1.00 7.38 96 LEU A CA 1
ATOM 751 C C . LEU A 1 96 ? -1.874 4.158 -37.131 1.00 8.50 96 LEU A C 1
ATOM 752 O O . LEU A 1 96 ? -0.815 4.634 -37.530 1.00 8.26 96 LEU A O 1
ATOM 757 N N . TYR A 1 97 ? -2.933 4.896 -36.817 1.00 8.82 97 TYR A N 1
ATOM 758 C CA . TYR A 1 97 ? -2.945 6.336 -37.091 1.00 8.89 97 TYR A CA 1
ATOM 759 C C . TYR A 1 97 ? -3.275 7.159 -35.856 1.00 8.40 97 TYR A C 1
ATOM 760 O O . TYR A 1 97 ? -4.433 7.532 -35.624 1.00 9.48 97 TYR A O 1
ATOM 769 N N . PRO A 1 98 ? -2.246 7.490 -35.070 1.00 7.71 98 PRO A N 1
ATOM 770 C CA . PRO A 1 98 ? -2.470 8.259 -33.847 1.00 8.06 98 PRO A CA 1
ATOM 771 C C . PRO A 1 98 ? -3.185 9.592 -34.017 1.00 7.15 98 PRO A C 1
ATOM 772 O O . PRO A 1 98 ? -2.976 10.304 -35.011 1.00 10.66 98 PRO A O 1
ATOM 776 N N . GLU A 1 99 ? -4.033 9.909 -33.044 1.00 10.02 99 GLU A N 1
ATOM 777 C CA . GLU A 1 99 ? -4.764 11.168 -33.022 1.00 11.65 99 GLU A CA 1
ATOM 778 C C . GLU A 1 99 ? -4.251 11.909 -31.789 1.00 11.53 99 GLU A C 1
ATOM 779 O O . GLU A 1 99 ? -3.903 11.310 -30.772 1.00 13.15 99 GLU A O 1
ATOM 785 N N . GLY A 1 100 ? -4.210 13.223 -31.883 1.00 11.39 100 GLY A N 1
ATOM 786 C CA . GLY A 1 100 ? -3.764 14.021 -30.750 1.00 11.19 100 GLY A CA 1
ATOM 787 C C . GLY A 1 100 ? -3.125 15.315 -31.201 1.00 9.00 100 GLY A C 1
ATOM 788 O O . GLY A 1 100 ? -2.512 15.373 -32.266 1.00 10.97 100 GLY A O 1
ATOM 789 N N . GLU A 1 101 ? -3.250 16.357 -30.381 1.00 9.15 101 GLU A N 1
ATOM 790 C CA . GLU A 1 101 ? -2.672 17.647 -30.730 1.00 10.26 101 GLU A CA 1
ATOM 791 C C . GLU A 1 101 ? -1.143 17.651 -30.675 1.00 9.62 101 GLU A C 1
ATOM 792 O O . GLU A 1 101 ? -0.466 18.042 -31.632 1.00 10.71 101 GLU A O 1
ATOM 798 N N . THR A 1 102 ? -0.592 17.206 -29.546 1.00 7.43 102 THR A N 1
ATOM 799 C CA . THR A 1 102 ? 0.861 17.223 -29.368 1.00 7.00 102 THR A CA 1
ATOM 800 C C . TH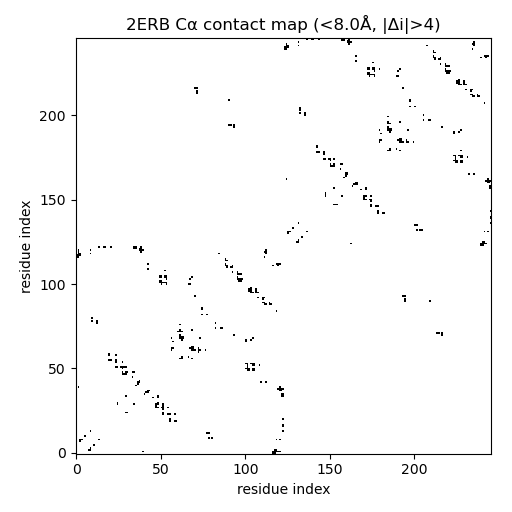R A 1 102 ? 1.499 15.861 -29.588 1.00 6.28 102 THR A C 1
ATOM 801 O O . THR A 1 102 ? 0.792 14.853 -29.674 1.00 6.74 102 THR A O 1
ATOM 805 N N . LEU A 1 103 ? 2.828 15.848 -29.655 1.00 6.86 103 LEU A N 1
ATOM 806 C CA . LEU A 1 103 ? 3.555 14.591 -29.781 1.00 6.20 103 LEU A CA 1
ATOM 807 C C . LEU A 1 103 ? 3.289 13.755 -28.518 1.00 6.47 103 LEU A C 1
ATOM 808 O O . LEU A 1 103 ? 3.211 12.527 -28.591 1.00 7.00 103 LEU A O 1
ATOM 813 N N . CYS A 1 104 ? 3.127 14.391 -27.366 1.00 6.32 104 CYS A N 1
ATOM 814 C CA . CYS A 1 104 ? 2.826 13.633 -26.148 1.00 5.77 104 CYS A CA 1
ATOM 815 C C . CYS A 1 104 ? 1.419 13.039 -26.239 1.00 5.99 104 CYS A C 1
ATOM 816 O O . CYS A 1 104 ? 1.191 11.900 -25.779 1.00 6.72 104 CYS A O 1
ATOM 819 N N . ASP A 1 105 ? 0.469 13.792 -26.804 1.00 6.12 105 ASP A N 1
ATOM 820 C CA . ASP A 1 105 ? -0.896 13.274 -26.941 1.00 5.29 105 ASP A CA 1
ATOM 821 C C . ASP A 1 105 ? -0.897 12.055 -27.851 1.00 5.33 105 ASP A C 1
ATOM 822 O O . ASP A 1 105 ? -1.587 11.052 -27.565 1.00 6.79 105 ASP A O 1
ATOM 827 N N . LYS A 1 106 ? -0.152 12.127 -28.962 1.00 4.74 106 LYS A N 1
ATOM 828 C CA . LYS A 1 106 ? -0.120 10.994 -29.888 1.00 5.32 106 LYS A CA 1
ATOM 829 C C . LYS A 1 106 ? 0.598 9.784 -29.305 1.00 6.43 106 LYS A C 1
ATOM 830 O O . LYS A 1 106 ? 0.224 8.646 -29.584 1.00 6.63 106 LYS A O 1
ATOM 836 N N . ALA A 1 107 ? 1.611 10.032 -28.483 1.00 5.35 107 ALA A N 1
ATOM 837 C CA . ALA A 1 107 ? 2.354 8.938 -27.863 1.00 4.92 107 ALA A CA 1
ATOM 838 C C . ALA A 1 107 ? 1.442 8.212 -26.881 1.00 5.00 107 ALA A C 1
ATOM 839 O O . ALA A 1 107 ? 1.423 6.968 -26.804 1.00 5.70 107 ALA A O 1
ATOM 841 N N . PHE A 1 108 ? 0.693 8.989 -26.112 1.00 6.12 108 PHE A N 1
ATOM 842 C CA . PHE A 1 108 ? -0.262 8.420 -25.168 1.00 5.78 108 PHE A CA 1
ATOM 843 C C . PHE A 1 108 ? -1.357 7.647 -25.934 1.00 7.20 108 PHE A C 1
ATOM 844 O O . PHE A 1 108 ? -1.770 6.559 -25.520 1.00 7.13 108 PHE A O 1
ATOM 852 N N . TRP A 1 109 ? -1.815 8.194 -27.055 1.00 6.33 109 TRP A N 1
ATOM 853 C CA . TRP A 1 109 ? -2.831 7.524 -27.858 1.00 6.36 109 TRP A CA 1
ATOM 854 C C . TRP A 1 109 ? -2.350 6.115 -28.222 1.00 5.86 109 TRP A C 1
ATOM 855 O O . TRP A 1 109 ? -3.112 5.152 -28.134 1.00 6.22 109 TRP A O 1
ATOM 866 N N . LEU A 1 110 ? -1.089 6.004 -28.643 1.00 5.55 110 LEU A N 1
ATOM 867 C CA . LEU A 1 110 ? -0.509 4.703 -28.990 1.00 6.11 110 LEU A CA 1
ATOM 868 C C . LEU A 1 110 ? -0.467 3.764 -27.796 1.00 6.22 110 LEU A C 1
ATOM 869 O O . LEU A 1 110 ? -0.952 2.630 -27.866 1.00 5.70 110 LEU A O 1
ATOM 874 N N . HIS A 1 111 ? 0.107 4.214 -26.685 1.00 5.70 111 HIS A N 1
ATOM 875 C CA . HIS A 1 111 ? 0.183 3.328 -25.530 1.00 5.09 111 HIS A CA 1
ATOM 876 C C . HIS A 1 111 ? -1.185 2.882 -25.029 1.00 5.70 111 HIS A C 1
ATOM 877 O O . HIS A 1 111 ? -1.370 1.721 -24.681 1.00 6.11 111 HIS A O 1
ATOM 884 N N . LYS A 1 112 ? -2.146 3.791 -25.003 1.00 5.14 112 LYS A N 1
ATOM 885 C CA . LYS A 1 112 ? -3.495 3.433 -24.591 1.00 6.54 112 LYS A CA 1
ATOM 886 C C . LYS A 1 112 ? -4.091 2.401 -25.561 1.00 6.17 112 LYS A C 1
ATOM 887 O O . LYS A 1 112 ? -4.699 1.422 -25.135 1.00 6.06 112 LYS A O 1
ATOM 893 N N . CYS A 1 113 ? -3.902 2.608 -26.864 1.00 5.32 113 CYS A N 1
ATOM 894 C CA . CYS A 1 113 ? -4.443 1.691 -27.870 1.00 5.98 113 CYS A CA 1
ATOM 895 C C . CYS A 1 113 ? -3.813 0.300 -27.712 1.00 6.58 113 CYS A C 1
ATOM 896 O O . CYS A 1 113 ? -4.510 -0.716 -27.785 1.00 7.27 113 CYS A O 1
ATOM 899 N N . TRP A 1 114 ? -2.494 0.256 -27.530 1.00 5.75 114 TRP A N 1
ATOM 900 C CA . TRP A 1 114 ? -1.798 -1.019 -27.322 1.00 5.27 114 TRP A CA 1
ATOM 901 C C . TRP A 1 114 ? -2.266 -1.738 -26.060 1.00 6.76 114 TRP A C 1
ATOM 902 O O . TRP A 1 114 ? -2.509 -2.941 -26.076 1.00 7.97 114 TRP A O 1
ATOM 913 N N . LYS A 1 115 ? -2.372 -1.015 -24.959 1.00 6.64 115 LYS A N 1
ATOM 914 C CA . LYS A 1 115 ? -2.800 -1.596 -23.686 1.00 6.28 115 LYS A CA 1
ATOM 915 C C . LYS A 1 115 ? -4.256 -2.069 -23.772 1.00 8.81 115 LYS A C 1
ATOM 916 O O . LYS A 1 115 ? -4.601 -3.104 -23.203 1.00 10.77 115 LYS A O 1
ATOM 922 N N . GLN A 1 116 ? -5.102 -1.327 -24.468 1.00 8.06 116 GLN A N 1
ATOM 923 C CA . GLN A 1 116 ? -6.500 -1.754 -24.638 1.00 9.77 116 GLN A CA 1
ATOM 924 C C . GLN A 1 116 ? -6.543 -3.034 -25.484 1.00 10.05 116 GLN A C 1
ATOM 925 O O . GLN A 1 116 ? -7.356 -3.943 -25.226 1.00 10.94 116 GLN A O 1
ATOM 931 N N . SER A 1 117 ? -5.670 -3.117 -26.491 1.00 9.21 117 SER A N 1
ATOM 932 C CA . SER A 1 117 ? -5.663 -4.253 -27.391 1.00 9.78 117 SER A CA 1
ATOM 933 C C . SER A 1 117 ? -5.165 -5.549 -26.772 1.00 9.35 117 SER A C 1
ATOM 934 O O . SER A 1 117 ? -5.721 -6.620 -27.034 1.00 10.90 117 SER A O 1
ATOM 939 N N . ASP A 1 118 ? -4.128 -5.470 -25.950 1.00 9.55 118 ASP A N 1
ATOM 940 C CA . ASP A 1 118 ? -3.561 -6.677 -25.353 1.00 8.33 118 ASP A CA 1
ATOM 941 C C . ASP A 1 118 ? -3.014 -6.349 -23.967 1.00 7.65 118 ASP A C 1
ATOM 942 O O . ASP A 1 118 ? -1.796 -6.188 -23.794 1.00 8.34 118 ASP A O 1
ATOM 947 N N . PRO A 1 119 ? -3.896 -6.236 -22.961 1.00 8.19 119 PRO A N 1
ATOM 948 C CA . PRO A 1 119 ? -3.428 -5.920 -21.610 1.00 8.88 119 PRO A CA 1
ATOM 949 C C . PRO A 1 119 ? -2.475 -6.953 -21.030 1.00 9.41 119 PRO A C 1
ATOM 950 O O . PRO A 1 119 ? -1.647 -6.622 -20.180 1.00 11.00 119 PRO A O 1
ATOM 954 N N . LYS A 1 120 ? -2.577 -8.203 -21.480 1.00 9.01 120 LYS A N 1
ATOM 955 C CA . LYS A 1 120 ? -1.661 -9.225 -20.973 1.00 8.98 120 LYS A CA 1
ATOM 956 C C . LYS A 1 120 ? -0.202 -8.939 -21.329 1.00 8.50 120 LYS A C 1
ATOM 957 O O . LYS A 1 120 ? 0.677 -9.051 -20.486 1.00 7.80 120 LYS A O 1
ATOM 963 N N . HIS A 1 121 ? 0.046 -8.526 -22.569 1.00 7.59 121 HIS A N 1
ATOM 964 C CA . HIS A 1 121 ? 1.420 -8.294 -22.986 1.00 8.78 121 HIS A CA 1
ATOM 965 C C . HIS A 1 121 ? 1.897 -6.862 -22.909 1.00 8.81 121 HIS A C 1
ATOM 966 O O . HIS A 1 121 ? 3.079 -6.607 -22.998 1.00 9.99 121 HIS A O 1
ATOM 973 N N . TYR A 1 122 ? 0.985 -5.929 -22.748 1.00 9.88 122 TYR A N 1
ATOM 974 C CA . TYR A 1 122 ? 1.408 -4.550 -22.637 1.00 9.29 122 TYR A CA 1
ATOM 975 C C . TYR A 1 122 ? 2.256 -4.325 -21.377 1.00 7.99 122 TYR A C 1
ATOM 976 O O . TYR A 1 122 ? 2.061 -4.959 -20.342 1.00 8.19 122 TYR A O 1
ATOM 985 N N . PHE A 1 123 ? 3.239 -3.433 -21.487 1.00 7.7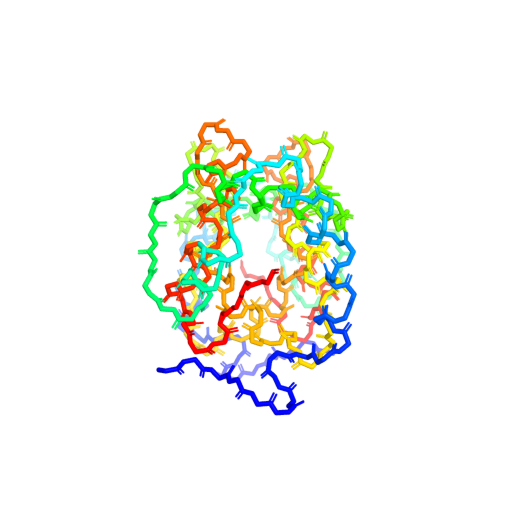7 123 PHE A N 1
ATOM 986 C CA . PHE A 1 123 ? 4.049 -3.041 -20.343 1.00 8.09 123 PHE A CA 1
ATOM 987 C C . PHE A 1 123 ? 4.660 -1.698 -20.679 1.00 8.80 123 PHE A C 1
ATOM 988 O O . PHE A 1 123 ? 4.726 -1.320 -21.852 1.00 7.72 123 PHE A O 1
ATOM 996 N N . LEU A 1 124 ? 5.058 -0.981 -19.637 1.00 8.16 124 LEU A N 1
ATOM 997 C CA . LEU A 1 124 ? 5.735 0.312 -19.763 1.00 7.71 124 LEU A CA 1
ATOM 998 C C . LEU A 1 124 ? 6.738 0.380 -18.628 1.00 9.52 124 LEU A C 1
ATOM 999 O O . LEU A 1 124 ? 6.414 0.093 -17.476 1.00 11.61 124 LEU A O 1
ATOM 1004 N N . VAL A 1 125 ? 7.976 0.727 -18.949 1.00 10.32 125 VAL A N 1
ATOM 1005 C CA . VAL A 1 125 ? 8.971 0.855 -17.900 1.00 11.07 125 VAL A CA 1
ATOM 1006 C C . VAL A 1 125 ? 9.680 2.192 -17.996 1.00 9.64 125 VAL A C 1
ATOM 1007 O O . VAL A 1 125 ? 9.434 2.953 -18.960 1.00 8.88 125 VAL A O 1
ATOM 1012 N N . THR B 1 3 ? 6.263 -18.841 -57.023 1.00 33.15 3 THR B N 1
ATOM 1013 C CA . THR B 1 3 ? 5.042 -19.066 -57.856 1.00 32.24 3 THR B CA 1
ATOM 1014 C C . THR B 1 3 ? 3.815 -18.643 -57.065 1.00 29.85 3 THR B C 1
ATOM 1015 O O . THR B 1 3 ? 3.659 -19.010 -55.902 1.00 31.61 3 THR B O 1
ATOM 1019 N N . PRO B 1 4 ? 2.912 -17.874 -57.691 1.00 26.41 4 PRO B N 1
ATOM 1020 C CA . PRO B 1 4 ? 1.736 -17.451 -56.932 1.00 22.98 4 PRO B CA 1
ATOM 1021 C C . PRO B 1 4 ? 0.745 -18.558 -56.609 1.00 20.43 4 PRO B C 1
ATOM 1022 O O . PRO B 1 4 ? 0.572 -19.517 -57.380 1.00 21.37 4 PRO B O 1
ATOM 1026 N N . ARG B 1 5 ? 0.106 -18.430 -55.450 1.00 17.22 5 ARG B N 1
ATOM 1027 C CA . ARG B 1 5 ? -0.897 -19.395 -55.043 1.00 15.65 5 ARG B CA 1
ATOM 1028 C C . ARG B 1 5 ? -2.200 -19.030 -55.714 1.00 15.65 5 ARG B C 1
ATOM 1029 O O . ARG B 1 5 ? -2.730 -17.943 -55.505 1.00 12.31 5 ARG B O 1
ATOM 1037 N N . ARG B 1 6 ? -2.685 -19.946 -56.548 1.00 16.00 6 ARG B N 1
ATOM 1038 C CA . ARG B 1 6 ? -3.926 -19.771 -57.274 1.00 16.21 6 ARG B CA 1
ATOM 1039 C C . ARG B 1 6 ? -4.633 -21.118 -57.266 1.00 17.12 6 ARG B C 1
ATOM 1040 O O . ARG B 1 6 ? -4.321 -22.000 -58.068 1.00 18.70 6 ARG B O 1
ATOM 1048 N N . ASP B 1 7 ? -5.574 -21.282 -56.347 1.00 16.06 7 ASP B N 1
ATOM 1049 C CA . ASP B 1 7 ? -6.315 -22.533 -56.265 1.00 16.15 7 ASP B CA 1
ATOM 1050 C C . ASP B 1 7 ? -7.765 -22.304 -55.844 1.00 17.09 7 ASP B C 1
ATOM 1051 O O . ASP B 1 7 ? -8.236 -21.173 -55.767 1.00 18.35 7 ASP B O 1
ATOM 1056 N N . ALA B 1 8 ? -8.495 -23.379 -55.577 1.00 18.44 8 ALA B N 1
ATOM 1057 C CA . ALA B 1 8 ? -9.893 -23.216 -55.234 1.00 18.85 8 ALA B CA 1
ATOM 1058 C C . ALA B 1 8 ? -10.185 -22.356 -54.002 1.00 17.99 8 ALA B C 1
ATOM 1059 O O . ALA B 1 8 ? -11.254 -21.766 -53.901 1.00 19.27 8 ALA B O 1
ATOM 1061 N N . GLU B 1 9 ? -9.236 -22.271 -53.074 1.00 18.41 9 GLU B N 1
ATOM 1062 C CA . GLU B 1 9 ? -9.468 -21.526 -51.848 1.00 18.49 9 GLU B CA 1
ATOM 1063 C C . GLU B 1 9 ? -8.787 -20.166 -51.754 1.00 17.47 9 GLU B C 1
ATOM 1064 O O . GLU B 1 9 ? -9.213 -19.319 -50.974 1.00 17.26 9 GLU B O 1
ATOM 1070 N N . TYR B 1 10 ? -7.756 -19.950 -52.558 1.00 16.97 10 TYR B N 1
ATOM 1071 C CA . TYR B 1 10 ? -7.038 -18.676 -52.497 1.00 15.51 10 TYR B CA 1
ATOM 1072 C C . TYR B 1 10 ? -6.621 -18.206 -53.885 1.00 14.68 10 TYR B C 1
ATOM 1073 O O . TYR B 1 10 ? -6.109 -18.987 -54.678 1.00 16.45 10 TYR B O 1
ATOM 1082 N N . PRO B 1 11 ? -6.847 -16.914 -54.213 1.00 15.10 11 PRO B N 1
ATOM 1083 C CA . PRO B 1 11 ? -7.468 -15.873 -53.378 1.00 15.15 11 PRO B CA 1
ATOM 1084 C C . PRO B 1 11 ? -8.904 -16.269 -53.034 1.00 16.11 11 PRO B C 1
ATOM 1085 O O . PRO B 1 11 ? -9.552 -17.000 -53.785 1.00 15.65 11 PRO B O 1
ATOM 1089 N N . PRO B 1 12 ? -9.421 -15.783 -51.903 1.00 15.93 12 PRO B N 1
ATOM 1090 C CA . PRO B 1 12 ? -10.786 -16.099 -51.462 1.00 16.10 12 PRO B CA 1
ATOM 1091 C C . PRO B 1 12 ? -11.784 -15.851 -52.587 1.00 16.39 12 PRO B C 1
ATOM 1092 O O . PRO B 1 12 ? -11.913 -14.730 -53.069 1.00 15.49 12 PRO B O 1
ATOM 1096 N N . PRO B 1 13 ? -12.515 -16.890 -53.009 1.00 16.50 13 PRO B N 1
ATOM 1097 C CA . PRO B 1 13 ? -13.477 -16.668 -54.091 1.00 16.22 13 PRO B CA 1
ATOM 1098 C C . PRO B 1 13 ? -14.563 -15.600 -53.833 1.00 15.95 13 PRO B C 1
ATOM 1099 O O . PRO B 1 13 ? -14.983 -14.920 -54.775 1.00 16.32 13 PRO B O 1
ATOM 1103 N N . GLU B 1 14 ? -15.007 -15.441 -52.586 1.00 17.13 14 GLU B N 1
ATOM 1104 C CA . GLU B 1 14 ? -16.016 -14.424 -52.282 1.00 16.92 14 GLU B CA 1
ATOM 1105 C C . GLU B 1 14 ? -15.447 -13.030 -52.513 1.00 16.13 14 GLU B C 1
ATOM 1106 O O . GLU B 1 14 ? -16.178 -12.097 -52.862 1.00 15.63 14 GLU B O 1
ATOM 1112 N N . LEU B 1 15 ? -14.145 -12.887 -52.288 1.00 14.07 15 LEU B N 1
ATOM 1113 C CA . LEU B 1 15 ? -13.505 -11.596 -52.480 1.00 13.70 15 LEU B CA 1
ATOM 1114 C C . LEU B 1 15 ? -13.342 -11.334 -53.973 1.00 13.73 15 LEU B C 1
ATOM 1115 O O . LEU B 1 15 ? -13.589 -10.222 -54.430 1.00 14.22 15 LEU B O 1
ATOM 1120 N N . LEU B 1 16 ? -12.933 -12.346 -54.727 1.00 13.92 16 LEU B N 1
ATOM 1121 C CA . LEU B 1 16 ? -12.805 -12.181 -56.173 1.00 13.31 16 LEU B CA 1
ATOM 1122 C C . LEU B 1 16 ? -14.143 -11.784 -56.791 1.00 13.65 16 LEU B C 1
ATOM 1123 O O . LEU B 1 16 ? -14.186 -10.899 -57.652 1.00 13.86 16 LEU B O 1
ATOM 1128 N N . GLU B 1 17 ? -15.230 -12.416 -56.342 1.00 15.17 17 GLU B N 1
ATOM 1129 C CA . GLU B 1 17 ? -16.553 -12.103 -56.863 1.00 15.37 17 GLU B CA 1
ATOM 1130 C C . GLU B 1 17 ? -16.959 -10.666 -56.537 1.00 14.61 17 GLU B C 1
ATOM 1131 O O . GLU B 1 17 ? -17.504 -9.959 -57.389 1.00 15.81 17 GLU B O 1
ATOM 1137 N N . ALA B 1 18 ? -16.694 -10.227 -55.307 1.00 13.75 18 ALA B N 1
ATOM 1138 C CA . ALA B 1 18 ? -17.019 -8.868 -54.893 1.00 13.64 18 ALA B CA 1
ATOM 1139 C C . ALA B 1 18 ? -16.202 -7.844 -55.663 1.00 12.75 18 ALA B C 1
ATOM 1140 O O . ALA B 1 18 ? -16.633 -6.713 -55.841 1.00 13.21 18 ALA B O 1
ATOM 1142 N N . LEU B 1 19 ? -15.008 -8.236 -56.094 1.00 13.22 19 LEU B N 1
ATOM 1143 C CA . LEU B 1 19 ? -14.156 -7.290 -56.825 1.00 12.07 19 LEU B CA 1
ATOM 1144 C C . LEU B 1 19 ? -14.560 -7.091 -58.281 1.00 12.71 19 LEU B C 1
ATOM 1145 O O . LEU B 1 19 ? -14.234 -6.058 -58.869 1.00 12.45 19 LEU B O 1
ATOM 1150 N N . LYS B 1 20 ? -15.301 -8.040 -58.852 1.00 13.63 20 LYS B N 1
ATOM 1151 C CA . LYS B 1 20 ? -15.689 -7.932 -60.264 1.00 14.40 20 LYS B CA 1
ATOM 1152 C C . LYS B 1 20 ? -16.345 -6.630 -60.689 1.00 13.79 20 LYS B C 1
ATOM 1153 O O . LYS B 1 20 ? -15.966 -6.042 -61.690 1.00 12.11 20 LYS B O 1
ATOM 1159 N N . PRO B 1 21 ? -17.351 -6.155 -59.950 1.00 13.26 21 PRO B N 1
ATOM 1160 C CA . PRO B 1 21 ? -17.997 -4.901 -60.339 1.00 13.26 21 PRO B CA 1
ATOM 1161 C C . PRO B 1 21 ? -17.051 -3.688 -60.290 1.00 12.05 21 PRO B C 1
ATOM 1162 O O . PRO B 1 21 ? -17.195 -2.734 -61.049 1.00 13.02 21 PRO B O 1
ATOM 1166 N N . LEU B 1 22 ? -16.107 -3.721 -59.350 1.00 11.62 22 LEU B N 1
ATOM 1167 C CA . LEU B 1 22 ? -15.167 -2.626 -59.187 1.00 11.24 22 LEU B CA 1
ATOM 1168 C C . LEU B 1 22 ? -14.185 -2.663 -60.346 1.00 9.99 22 LEU B C 1
ATOM 1169 O O . LEU B 1 22 ? -13.783 -1.607 -60.853 1.00 11.65 22 LEU B O 1
ATOM 1174 N N . HIS B 1 23 ? -13.817 -3.873 -60.747 1.00 11.14 23 HIS B N 1
ATOM 1175 C CA . HIS B 1 23 ? -12.932 -4.057 -61.896 1.00 10.80 23 HIS B CA 1
ATOM 1176 C C . HIS B 1 23 ? -13.583 -3.425 -63.136 1.00 11.65 23 HIS B C 1
ATOM 1177 O O . HIS B 1 23 ? -12.938 -2.681 -63.869 1.00 10.54 23 HIS B O 1
ATOM 1184 N N . ASP B 1 24 ? -14.862 -3.721 -63.372 1.00 12.82 24 ASP B N 1
ATOM 1185 C CA . ASP B 1 24 ? -15.530 -3.156 -64.540 1.00 12.45 24 ASP B CA 1
ATOM 1186 C C . ASP B 1 24 ? -15.504 -1.627 -64.537 1.00 12.07 24 ASP B C 1
ATOM 1187 O O . ASP B 1 24 ? -15.164 -0.992 -65.545 1.00 13.42 24 ASP B O 1
ATOM 1192 N N . ILE B 1 25 ? -15.855 -1.021 -63.406 1.00 11.54 25 ILE B N 1
ATOM 1193 C CA . ILE B 1 25 ? -15.854 0.436 -63.299 1.00 11.82 25 ILE B CA 1
ATOM 1194 C C . ILE B 1 25 ? -14.470 1.011 -63.517 1.00 12.32 25 ILE B C 1
ATOM 1195 O O . ILE B 1 25 ? -14.265 1.903 -64.339 1.00 12.12 25 ILE B O 1
ATOM 1200 N N . CYS B 1 26 ? -13.509 0.468 -62.783 1.00 10.85 26 CYS B N 1
ATOM 1201 C CA . CYS B 1 26 ? -12.157 0.978 -62.843 1.00 10.98 26 CYS B CA 1
ATOM 1202 C C . CYS B 1 26 ? -11.394 0.719 -64.117 1.00 10.76 26 CYS B C 1
ATOM 1203 O O . CYS B 1 26 ? -10.649 1.591 -64.549 1.00 9.61 26 CYS B O 1
ATOM 1206 N N . LEU B 1 27 ? -11.575 -0.444 -64.727 1.00 10.00 27 LEU B N 1
ATOM 1207 C CA . LEU B 1 27 ? -10.884 -0.693 -65.997 1.00 10.94 27 LEU B CA 1
ATOM 1208 C C . LEU B 1 27 ? -11.504 0.222 -67.056 1.00 10.85 27 LEU B C 1
ATOM 1209 O O . LEU B 1 27 ? -10.806 0.779 -67.901 1.00 10.07 27 LEU B O 1
ATOM 1214 N N . GLY B 1 28 ? -12.817 0.398 -66.995 1.00 10.21 28 GLY B N 1
ATOM 1215 C CA . GLY B 1 28 ? -13.458 1.269 -67.963 1.00 11.06 28 GLY B CA 1
ATOM 1216 C C . GLY B 1 28 ? -13.021 2.716 -67.834 1.00 11.07 28 GLY B C 1
ATOM 1217 O O . GLY B 1 28 ? -12.803 3.372 -68.850 1.00 12.55 28 GLY B O 1
ATOM 1218 N N . LYS B 1 29 ? -12.864 3.217 -66.608 1.00 11.08 29 LYS B N 1
ATOM 1219 C CA . LYS B 1 29 ? -12.462 4.600 -66.391 1.00 11.91 29 LYS B CA 1
ATOM 1220 C C . LYS B 1 29 ? -11.006 4.905 -66.683 1.00 9.91 29 LYS B C 1
ATOM 1221 O O . LYS B 1 29 ? -10.674 5.993 -67.098 1.00 10.79 29 LYS B O 1
ATOM 1227 N N . THR B 1 30 ? -10.137 3.929 -66.425 1.00 9.97 30 THR B N 1
ATOM 1228 C CA . THR B 1 30 ? -8.704 4.141 -66.597 1.00 8.89 30 THR B CA 1
ATOM 1229 C C . THR B 1 30 ? -8.142 3.700 -67.936 1.00 9.52 30 THR B C 1
ATOM 1230 O O . THR B 1 30 ? -7.108 4.213 -68.378 1.00 10.66 30 THR B O 1
ATOM 1234 N N . GLY B 1 31 ? -8.794 2.753 -68.593 1.00 8.86 31 GLY B N 1
ATOM 1235 C CA . GLY B 1 31 ? -8.262 2.326 -69.880 1.00 8.95 31 GLY B CA 1
ATOM 1236 C C . GLY B 1 31 ? -7.145 1.296 -69.805 1.00 9.20 31 GLY B C 1
ATOM 1237 O O . GLY B 1 31 ? -6.489 1.000 -70.807 1.00 9.54 31 GLY B O 1
ATOM 1238 N N . VAL B 1 32 ? -6.907 0.763 -68.611 1.00 8.55 32 VAL B N 1
ATOM 1239 C CA . VAL B 1 32 ? -5.887 -0.278 -68.443 1.00 9.45 32 VAL B CA 1
ATOM 1240 C C . VAL B 1 32 ? -6.419 -1.547 -69.143 1.00 8.79 32 VAL B C 1
ATOM 1241 O O . VAL B 1 32 ? -7.611 -1.681 -69.386 1.00 9.78 32 VAL B O 1
ATOM 1245 N N . THR B 1 33 ? -5.534 -2.477 -69.481 1.00 10.79 33 THR B N 1
ATOM 1246 C CA . THR B 1 33 ? -5.993 -3.718 -70.105 1.00 11.51 33 THR B CA 1
ATOM 1247 C C . THR B 1 33 ? -6.045 -4.845 -69.085 1.00 12.14 33 THR B C 1
ATOM 1248 O O . THR B 1 33 ? -5.335 -4.800 -68.074 1.00 11.96 33 THR B O 1
ATOM 1252 N N . GLU B 1 34 ? -6.868 -5.855 -69.351 1.00 12.43 34 GLU B N 1
ATOM 1253 C CA . GLU B 1 34 ? -6.960 -7.017 -68.477 1.00 13.91 34 GLU B CA 1
ATOM 1254 C C . GLU B 1 34 ? -5.599 -7.710 -68.418 1.00 13.48 34 GLU B C 1
ATOM 1255 O O . GLU B 1 34 ? -5.191 -8.201 -67.357 1.00 12.66 34 GLU B O 1
ATOM 1261 N N . GLU B 1 35 ? -4.895 -7.744 -69.547 1.00 12.76 35 GLU B N 1
ATOM 1262 C CA . GLU B 1 35 ? -3.590 -8.383 -69.599 1.00 13.70 35 GLU B CA 1
ATOM 1263 C C . GLU B 1 35 ? -2.587 -7.711 -68.675 1.00 12.78 35 GLU B C 1
ATOM 1264 O O . GLU B 1 35 ? -1.802 -8.389 -68.017 1.00 13.00 35 GLU B O 1
ATOM 1270 N N . ALA B 1 36 ? -2.630 -6.381 -68.589 1.00 10.71 36 ALA B N 1
ATOM 1271 C CA . ALA B 1 36 ? -1.710 -5.653 -67.717 1.00 9.84 36 ALA B CA 1
ATOM 1272 C C . ALA B 1 36 ? -1.990 -6.023 -66.266 1.00 9.31 36 ALA B C 1
ATOM 1273 O O . ALA B 1 36 ? -1.076 -6.179 -65.456 1.00 11.04 36 ALA B O 1
ATOM 1275 N N . ILE B 1 37 ? -3.260 -6.162 -65.937 1.00 9.50 37 ILE B N 1
ATOM 1276 C CA . ILE B 1 37 ? -3.630 -6.519 -64.579 1.00 8.98 37 ILE B CA 1
ATOM 1277 C C . ILE B 1 37 ? -3.150 -7.933 -64.253 1.00 9.53 37 ILE B C 1
ATOM 1278 O O . ILE B 1 37 ? -2.524 -8.156 -63.207 1.00 9.93 37 ILE B O 1
ATOM 1283 N N . LYS B 1 38 ? -3.418 -8.886 -65.146 1.00 10.79 38 LYS B N 1
ATOM 1284 C CA . LYS B 1 38 ? -3.015 -10.259 -64.912 1.00 11.56 38 LYS B CA 1
ATOM 1285 C C . LYS B 1 38 ? -1.507 -10.415 -64.841 1.00 12.36 38 LYS B C 1
ATOM 1286 O O . LYS B 1 38 ? -1.007 -11.209 -64.050 1.00 11.90 38 LYS B O 1
ATOM 1292 N N . LYS B 1 39 ? -0.775 -9.673 -65.661 1.00 11.47 39 LYS B N 1
ATOM 1293 C CA . LYS B 1 39 ? 0.679 -9.745 -65.634 1.00 11.43 39 LYS B CA 1
ATOM 1294 C C . LYS B 1 39 ? 1.214 -9.249 -64.278 1.00 11.75 39 LYS B C 1
ATOM 1295 O O . LYS B 1 39 ? 2.125 -9.843 -63.700 1.00 11.33 39 LYS B O 1
ATOM 1301 N N . PHE B 1 40 ? 0.660 -8.158 -63.766 1.00 9.66 40 PHE B N 1
ATOM 1302 C CA . PHE B 1 40 ? 1.109 -7.653 -62.472 1.00 9.09 40 PHE B CA 1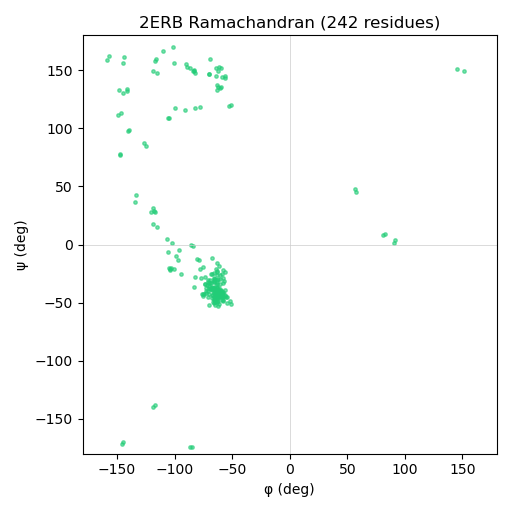
ATOM 1303 C C . PHE B 1 40 ? 0.715 -8.625 -61.356 1.00 9.89 40 PHE B C 1
ATOM 1304 O O . PHE B 1 40 ? 1.458 -8.830 -60.391 1.00 9.53 40 PHE B O 1
ATOM 1312 N N . SER B 1 41 ? -0.459 -9.225 -61.478 1.00 9.03 41 SER B N 1
ATOM 1313 C CA . SER B 1 41 ? -0.905 -10.172 -60.468 1.00 10.58 41 SER B CA 1
ATOM 1314 C C . SER B 1 41 ? -0.076 -11.446 -60.401 1.00 11.52 41 SER B C 1
ATOM 1315 O O . SER B 1 41 ? 0.381 -11.850 -59.330 1.00 11.73 41 SER B O 1
ATOM 1318 N N . ASP B 1 42 ? 0.134 -12.061 -61.565 1.00 11.73 42 ASP B N 1
ATOM 1319 C CA . ASP B 1 42 ? 0.792 -13.356 -61.659 1.00 12.75 42 ASP B CA 1
ATOM 1320 C C . ASP B 1 42 ? 2.216 -13.451 -62.121 1.00 13.98 42 ASP B C 1
ATOM 1321 O O . ASP B 1 42 ? 2.872 -14.474 -61.893 1.00 14.03 42 ASP B O 1
ATOM 1326 N N . GLU B 1 43 ? 2.678 -12.431 -62.815 1.00 13.94 43 GLU B N 1
ATOM 1327 C CA . GLU B 1 43 ? 4.029 -12.444 -63.346 1.00 15.64 43 GLU B CA 1
ATOM 1328 C C . GLU B 1 43 ? 4.857 -11.332 -62.739 1.00 16.46 43 GLU B C 1
ATOM 1329 O O . GLU B 1 43 ? 4.747 -11.061 -61.542 1.00 16.52 43 GLU B O 1
ATOM 1335 N N . GLU B 1 44 ? 5.659 -10.664 -63.551 1.00 17.13 44 GLU B N 1
ATOM 1336 C CA . GLU B 1 44 ? 6.535 -9.631 -63.032 1.00 18.00 44 GLU B CA 1
ATOM 1337 C C . GLU B 1 44 ? 5.950 -8.256 -62.828 1.00 17.36 44 GLU B C 1
ATOM 1338 O O . GLU B 1 44 ? 5.043 -7.834 -63.539 1.00 15.93 44 GLU B O 1
ATOM 1344 N N . ILE B 1 45 ? 6.489 -7.564 -61.832 1.00 14.77 45 ILE B N 1
ATOM 1345 C CA . ILE B 1 45 ? 6.097 -6.198 -61.554 1.00 14.40 45 ILE B CA 1
ATOM 1346 C C . ILE B 1 45 ? 6.430 -5.425 -62.825 1.00 14.80 45 ILE B C 1
ATOM 1347 O O . ILE B 1 45 ? 7.495 -5.625 -63.429 1.00 17.38 45 ILE B O 1
ATOM 1352 N N . HIS B 1 46 ? 5.520 -4.567 -63.256 1.00 14.07 46 HIS B N 1
ATOM 1353 C CA . HIS B 1 46 ? 5.783 -3.768 -64.443 1.00 14.61 46 HIS B CA 1
ATOM 1354 C C . HIS B 1 46 ? 5.184 -2.407 -64.273 1.00 15.51 46 HIS B C 1
ATOM 1355 O O . HIS B 1 46 ? 4.346 -2.180 -63.395 1.00 15.81 46 HIS B O 1
ATOM 1362 N N . GLU B 1 47 ? 5.673 -1.492 -65.098 1.00 17.02 47 GLU B N 1
ATOM 1363 C CA . GLU B 1 47 ? 5.265 -0.115 -65.091 1.00 18.41 47 GLU B CA 1
ATOM 1364 C C . GLU B 1 47 ? 4.253 0.114 -66.208 1.00 17.28 47 GLU B C 1
ATOM 1365 O O . GLU B 1 47 ? 4.540 -0.078 -67.396 1.00 20.57 47 GLU B O 1
ATOM 1371 N N . ASP B 1 48 ? 3.057 0.497 -65.802 1.00 13.58 48 ASP B N 1
ATOM 1372 C CA . ASP B 1 48 ? 1.959 0.817 -66.711 1.00 12.64 48 ASP B CA 1
ATOM 1373 C C . ASP B 1 48 ? 1.229 1.930 -65.946 1.00 12.32 48 ASP B C 1
ATOM 1374 O O . ASP B 1 48 ? 0.679 1.692 -64.869 1.00 11.60 48 ASP B O 1
ATOM 1379 N N . GLU B 1 49 ? 1.237 3.153 -66.468 1.00 11.66 49 GLU B N 1
ATOM 1380 C CA . GLU B 1 49 ? 0.606 4.254 -65.748 1.00 11.32 49 GLU B CA 1
ATOM 1381 C C . GLU B 1 49 ? -0.899 4.092 -65.551 1.00 9.96 49 GLU B C 1
ATOM 1382 O O . GLU B 1 49 ? -1.440 4.480 -64.507 1.00 10.26 49 GLU B O 1
ATOM 1388 N N . LYS B 1 50 ? -1.595 3.526 -66.526 1.00 9.88 50 LYS B N 1
ATOM 1389 C CA . LYS B 1 50 ? -3.034 3.348 -66.366 1.00 8.62 50 LYS B CA 1
ATOM 1390 C C . LYS B 1 50 ? -3.301 2.295 -65.303 1.00 9.19 50 LYS B C 1
ATOM 1391 O O . LYS B 1 50 ? -4.325 2.357 -64.612 1.00 9.06 50 LYS B O 1
ATOM 1397 N N . LEU B 1 51 ? -2.387 1.330 -65.164 1.00 9.01 51 LEU B N 1
ATOM 1398 C CA . LEU B 1 51 ? -2.536 0.320 -64.120 1.00 7.98 51 LEU B CA 1
ATOM 1399 C C . LEU B 1 51 ? -2.437 0.986 -62.743 1.00 7.93 51 LEU B C 1
ATOM 1400 O O . LEU B 1 51 ? -3.157 0.608 -61.810 1.00 8.24 51 LEU B O 1
ATOM 1405 N N . LYS B 1 52 ? -1.542 1.955 -62.603 1.00 8.46 52 LYS B N 1
ATOM 1406 C CA . LYS B 1 52 ? -1.403 2.666 -61.330 1.00 8.55 52 LYS B CA 1
ATOM 1407 C C . LYS B 1 52 ? -2.720 3.322 -60.976 1.00 9.95 52 LYS B C 1
ATOM 1408 O O . LYS B 1 52 ? -3.179 3.259 -59.833 1.00 10.52 52 LYS B O 1
ATOM 1414 N N . CYS B 1 53 ? -3.353 3.963 -61.952 1.00 9.90 53 CYS B N 1
ATOM 1415 C CA . CYS B 1 53 ? -4.589 4.615 -61.647 1.00 10.41 53 CYS B CA 1
ATOM 1416 C C . CYS B 1 53 ? -5.734 3.637 -61.445 1.00 9.08 53 CYS B C 1
ATOM 1417 O O . CYS B 1 53 ? -6.656 3.920 -60.698 1.00 8.03 53 CYS B O 1
ATOM 1420 N N . TYR B 1 54 ? -5.660 2.479 -62.082 1.00 8.80 54 TYR B N 1
ATOM 1421 C CA . TYR B 1 54 ? -6.674 1.439 -61.882 1.00 7.81 54 TYR B CA 1
ATOM 1422 C C . TYR B 1 54 ? -6.585 1.019 -60.399 1.00 8.42 54 TYR B C 1
ATOM 1423 O O . TYR B 1 54 ? -7.604 0.836 -59.729 1.00 8.41 54 TYR B O 1
ATOM 1432 N N . MET B 1 55 ? -5.367 0.879 -59.886 1.00 8.46 55 MET B N 1
ATOM 1433 C CA . MET B 1 55 ? -5.176 0.487 -58.492 1.00 7.30 55 MET B CA 1
ATOM 1434 C C . MET B 1 55 ? -5.797 1.528 -57.563 1.00 7.99 55 MET B C 1
ATOM 1435 O O . MET B 1 55 ? -6.471 1.177 -56.582 1.00 7.63 55 MET B O 1
ATOM 1440 N N . ASN B 1 56 ? -5.559 2.806 -57.847 1.00 7.91 56 ASN B N 1
ATOM 1441 C CA . ASN B 1 56 ? -6.132 3.864 -57.028 1.00 8.92 56 ASN B CA 1
ATOM 1442 C C . ASN B 1 56 ? -7.653 3.791 -57.094 1.00 7.95 56 ASN B C 1
ATOM 1443 O O . ASN B 1 56 ? -8.360 3.908 -56.073 1.00 9.49 56 ASN B O 1
ATOM 1448 N N . CYS B 1 57 ? -8.167 3.593 -58.300 1.00 9.07 57 CYS B N 1
ATOM 1449 C CA . CYS B 1 57 ? -9.615 3.514 -58.471 1.00 10.13 57 CYS B CA 1
ATOM 1450 C C . CYS B 1 57 ? -10.217 2.385 -57.642 1.00 9.51 57 CYS B C 1
ATOM 1451 O O . CYS B 1 57 ? -11.266 2.576 -57.001 1.00 9.42 57 CYS B O 1
ATOM 1454 N N . LEU B 1 58 ? -9.592 1.214 -57.633 1.00 8.99 58 LEU B N 1
ATOM 1455 C CA . LEU B 1 58 ? -10.159 0.134 -56.844 1.00 8.76 58 LEU B CA 1
ATOM 1456 C C . LEU B 1 58 ? -10.247 0.500 -55.373 1.00 8.93 58 LEU B C 1
ATOM 1457 O O . LEU B 1 58 ? -11.233 0.157 -54.732 1.00 7.99 58 LEU B O 1
ATOM 1462 N N . PHE B 1 59 ? -9.244 1.190 -54.840 1.00 8.21 59 PHE B N 1
ATOM 1463 C CA . PHE B 1 59 ? -9.280 1.577 -53.427 1.00 9.02 59 PHE B CA 1
ATOM 1464 C C . PHE B 1 59 ? -10.432 2.535 -53.168 1.00 9.18 59 PHE B C 1
ATOM 1465 O O . PHE B 1 59 ? -11.100 2.422 -52.136 1.00 9.41 59 PHE B O 1
ATOM 1473 N N . HIS B 1 60 ? -10.671 3.478 -54.075 1.00 9.73 60 HIS B N 1
ATOM 1474 C CA . HIS B 1 60 ? -11.764 4.424 -53.891 1.00 10.37 60 HIS B CA 1
ATOM 1475 C C . HIS B 1 60 ? -13.115 3.723 -53.990 1.00 11.61 60 HIS B C 1
ATOM 1476 O O . HIS B 1 60 ? -13.992 3.955 -53.150 1.00 12.50 60 HIS B O 1
ATOM 1483 N N . GLU B 1 61 ? -13.281 2.874 -54.999 1.00 10.42 61 GLU B N 1
ATOM 1484 C CA . GLU B 1 61 ? -14.537 2.158 -55.182 1.00 11.75 61 GLU B CA 1
ATOM 1485 C C . GLU B 1 61 ? -14.831 1.197 -54.039 1.00 11.80 61 GLU B C 1
ATOM 1486 O O . GLU B 1 61 ? -16.005 0.944 -53.710 1.00 13.81 61 GLU B O 1
ATOM 1492 N N . ALA B 1 62 ? -13.779 0.667 -53.419 1.00 11.28 62 ALA B N 1
ATOM 1493 C CA . ALA B 1 62 ? -13.942 -0.262 -52.303 1.00 11.31 62 ALA B CA 1
ATOM 1494 C C . ALA B 1 62 ? -14.138 0.473 -50.985 1.00 11.42 62 ALA B C 1
ATOM 1495 O O . ALA B 1 62 ? -14.318 -0.169 -49.945 1.00 11.75 62 ALA B O 1
ATOM 1497 N N . LYS B 1 63 ? -14.101 1.804 -51.025 1.00 12.16 63 LYS B N 1
ATOM 1498 C CA . LYS B 1 63 ? -14.298 2.603 -49.818 1.00 12.81 63 LYS B CA 1
ATOM 1499 C C . LYS B 1 63 ? -13.314 2.284 -48.689 1.00 12.65 63 LYS B C 1
ATOM 1500 O O . LYS B 1 63 ? -13.703 2.139 -47.513 1.00 13.33 63 LYS B O 1
ATOM 1506 N N . VAL B 1 64 ? -12.033 2.169 -49.055 1.00 9.98 64 VAL B N 1
ATOM 1507 C CA . VAL B 1 64 ? -10.989 1.926 -48.067 1.00 10.84 64 VAL B CA 1
ATOM 1508 C C . VAL B 1 64 ? -9.988 3.082 -48.041 1.00 10.97 64 VAL B C 1
ATOM 1509 O O . VAL B 1 64 ? -8.816 2.914 -47.726 1.00 11.68 64 VAL B O 1
ATOM 1513 N N . VAL B 1 65 ? -10.472 4.268 -48.380 1.00 10.87 65 VAL B N 1
ATOM 1514 C CA . VAL B 1 65 ? -9.654 5.464 -48.383 1.00 11.99 65 VAL B CA 1
ATOM 1515 C C . VAL B 1 65 ? -10.152 6.504 -47.379 1.00 13.03 65 VAL B C 1
ATOM 1516 O O . VAL B 1 65 ? -11.323 6.495 -46.965 1.00 13.41 65 VAL B O 1
ATOM 1520 N N . ASP B 1 66 ? -9.254 7.400 -46.991 1.00 13.91 66 ASP B N 1
ATOM 1521 C CA . ASP B 1 66 ? -9.611 8.464 -46.062 1.00 15.56 66 ASP B CA 1
ATOM 1522 C C . ASP B 1 66 ? -10.172 9.652 -46.848 1.00 17.90 66 ASP B C 1
ATOM 1523 O O . ASP B 1 66 ? -10.362 9.576 -48.068 1.00 18.20 66 ASP B O 1
ATOM 1528 N N . ASP B 1 67 ? -10.446 10.762 -46.175 1.00 20.44 67 ASP B N 1
ATOM 1529 C CA . ASP B 1 67 ? -11.026 11.892 -46.891 1.00 23.40 67 ASP B CA 1
ATOM 1530 C C . ASP B 1 67 ? -10.129 12.589 -47.917 1.00 22.67 67 ASP B C 1
ATOM 1531 O O . ASP B 1 67 ? -10.605 13.382 -48.729 1.00 24.58 67 ASP B O 1
ATOM 1536 N N . ASN B 1 68 ? -8.838 12.272 -47.905 1.00 20.80 68 ASN B N 1
ATOM 1537 C CA . ASN B 1 68 ? -7.907 12.844 -48.870 1.00 19.89 68 ASN B CA 1
ATOM 1538 C C . ASN B 1 68 ? -7.743 11.867 -50.036 1.00 18.52 68 ASN B C 1
ATOM 1539 O O . ASN B 1 68 ? -7.075 12.172 -51.023 1.00 17.71 68 ASN B O 1
ATOM 1544 N N . GLY B 1 69 ? -8.358 10.691 -49.914 1.00 16.96 69 GLY B N 1
ATOM 1545 C CA . GLY B 1 69 ? -8.252 9.684 -50.955 1.00 15.08 69 GLY B CA 1
ATOM 1546 C C . GLY B 1 69 ? -7.089 8.718 -50.742 1.00 14.66 69 GLY B C 1
ATOM 1547 O O . GLY B 1 69 ? -6.834 7.859 -51.587 1.00 13.83 69 GLY B O 1
ATOM 1548 N N . ASP B 1 70 ? -6.373 8.848 -49.629 1.00 14.07 70 ASP B N 1
ATOM 1549 C CA . ASP B 1 70 ? -5.255 7.942 -49.364 1.00 12.37 70 ASP B CA 1
ATOM 1550 C C . ASP B 1 70 ? -5.789 6.667 -48.735 1.00 12.31 70 ASP B C 1
ATOM 1551 O O . ASP B 1 70 ? -6.796 6.680 -48.018 1.00 11.03 70 ASP B O 1
ATOM 1556 N N . VAL B 1 71 ? -5.105 5.559 -48.996 1.00 10.31 71 VAL B N 1
ATOM 1557 C CA . VAL B 1 71 ? -5.529 4.295 -48.440 1.00 10.97 71 VAL B CA 1
ATOM 1558 C C . VAL B 1 71 ? -5.469 4.312 -46.911 1.00 9.80 71 VAL B C 1
ATOM 1559 O O . VAL B 1 71 ? -4.499 4.800 -46.330 1.00 11.50 71 VAL B O 1
ATOM 1563 N N . HIS B 1 72 ? -6.536 3.843 -46.276 1.00 8.89 72 HIS B N 1
ATOM 1564 C CA . HIS B 1 72 ? -6.581 3.746 -44.815 1.00 9.08 72 HIS B CA 1
ATOM 1565 C C . HIS B 1 72 ? -6.394 2.243 -44.599 1.00 8.09 72 HIS B C 1
ATOM 1566 O O . HIS B 1 72 ? -7.292 1.442 -44.893 1.00 8.74 72 HIS B O 1
ATOM 1573 N N . LEU B 1 73 ? -5.231 1.853 -44.085 1.00 7.91 73 LEU B N 1
ATOM 1574 C CA . LEU B 1 73 ? -4.929 0.443 -43.938 1.00 8.15 73 LEU B CA 1
ATOM 1575 C C . LEU B 1 73 ? -5.791 -0.386 -43.013 1.00 8.34 73 LEU B C 1
ATOM 1576 O O . LEU B 1 73 ? -5.898 -1.603 -43.201 1.00 7.29 73 LEU B O 1
ATOM 1581 N N . GLU B 1 74 ? -6.432 0.266 -42.039 1.00 9.86 74 GLU B N 1
ATOM 1582 C CA . GLU B 1 74 ? -7.319 -0.471 -41.136 1.00 10.21 74 GLU B CA 1
ATOM 1583 C C . GLU B 1 74 ? -8.613 -0.766 -41.874 1.00 8.81 74 GLU B C 1
ATOM 1584 O O . GLU B 1 74 ? -9.125 -1.875 -41.807 1.00 10.35 74 GLU B O 1
ATOM 1590 N N . LYS B 1 75 ? -9.120 0.217 -42.616 1.00 10.39 75 LYS B N 1
ATOM 1591 C CA . LYS B 1 75 ? -10.345 -0.021 -43.374 1.00 9.77 75 LYS B CA 1
ATOM 1592 C C . LYS B 1 75 ? -10.050 -1.124 -44.370 1.00 8.89 75 LYS B C 1
ATOM 1593 O O . LYS B 1 75 ? -10.883 -1.995 -44.611 1.00 10.93 75 LYS B O 1
ATOM 1599 N N . LEU B 1 76 ? -8.857 -1.097 -44.968 1.00 9.18 76 LEU B N 1
ATOM 1600 C CA . LEU B 1 76 ? -8.525 -2.143 -45.938 1.00 8.98 76 LEU B CA 1
ATOM 1601 C C . LEU B 1 76 ? -8.487 -3.514 -45.269 1.00 9.71 76 LEU B C 1
ATOM 1602 O O . LEU B 1 76 ? -9.090 -4.482 -45.748 1.00 9.61 76 LEU B O 1
ATOM 1607 N N . HIS B 1 77 ? -7.769 -3.614 -44.153 1.00 8.81 77 HIS B N 1
ATOM 1608 C CA . HIS B 1 77 ? -7.695 -4.892 -43.449 1.00 10.51 77 HIS B CA 1
ATOM 1609 C C . HIS B 1 77 ? -9.102 -5.405 -43.094 1.00 10.35 77 HIS B C 1
ATOM 1610 O O . HIS B 1 77 ? -9.399 -6.579 -43.273 1.00 10.64 77 HIS B O 1
ATOM 1617 N N . ASP B 1 78 ? -9.951 -4.508 -42.598 1.00 11.15 78 ASP B N 1
ATOM 1618 C CA . ASP B 1 78 ? -11.319 -4.858 -42.205 1.00 13.66 78 ASP B CA 1
ATOM 1619 C C . ASP B 1 78 ? -12.175 -5.370 -43.359 1.00 13.86 78 ASP B C 1
ATOM 1620 O O . ASP B 1 78 ? -13.106 -6.157 -43.148 1.00 14.68 78 ASP B O 1
ATOM 1625 N N . SER B 1 79 ? -11.879 -4.907 -44.567 1.00 12.45 79 SER B N 1
ATOM 1626 C CA . SER B 1 79 ? -12.632 -5.291 -45.759 1.00 11.63 79 SER B CA 1
ATOM 1627 C C . SER B 1 79 ? -12.269 -6.665 -46.315 1.00 12.17 79 SER B C 1
ATOM 1628 O O . SER B 1 79 ? -12.992 -7.195 -47.151 1.00 13.07 79 SER B O 1
ATOM 1631 N N . LEU B 1 80 ? -11.158 -7.241 -45.862 1.00 11.17 80 LEU B N 1
ATOM 1632 C CA . LEU B 1 80 ? -10.726 -8.539 -46.372 1.00 10.65 80 LEU B CA 1
ATOM 1633 C C . LEU B 1 80 ? -11.312 -9.702 -45.588 1.00 10.92 80 LEU B C 1
ATOM 1634 O O . LEU B 1 80 ? -11.636 -9.565 -44.402 1.00 12.19 80 LEU B O 1
ATOM 1639 N N . PRO B 1 81 ? -11.461 -10.871 -46.246 1.00 12.15 81 PRO B N 1
ATOM 1640 C CA . PRO B 1 81 ? -12.006 -12.055 -45.567 1.00 11.20 81 PRO B CA 1
ATOM 1641 C C . PRO B 1 81 ? -11.111 -12.397 -44.367 1.00 12.09 81 PRO B C 1
ATOM 1642 O O . PRO B 1 81 ? -9.877 -12.240 -44.427 1.00 10.57 81 PRO B O 1
ATOM 1646 N N . SER B 1 82 ? -11.721 -12.872 -43.287 1.00 13.01 82 SER B N 1
ATOM 1647 C CA . SER B 1 82 ? -10.958 -13.242 -42.101 1.00 13.12 82 SER B CA 1
ATOM 1648 C C . SER B 1 82 ? -9.915 -14.293 -42.443 1.00 12.64 82 SER B C 1
ATOM 1649 O O . SER B 1 82 ? -8.865 -14.342 -41.811 1.00 11.46 82 SER B O 1
ATOM 1652 N N . SER B 1 83 ? -10.192 -15.117 -43.452 1.00 12.14 83 SER B N 1
ATOM 1653 C CA . SER B 1 83 ? -9.265 -16.176 -43.853 1.00 11.96 83 SER B CA 1
ATOM 1654 C C . SER B 1 83 ? -7.896 -15.662 -44.324 1.00 12.24 83 SER B C 1
ATOM 1655 O O . SER B 1 83 ? -6.933 -16.422 -44.378 1.00 13.84 83 SER B O 1
ATOM 1658 N N . MET B 1 84 ? -7.799 -14.385 -44.673 1.00 10.49 84 MET B N 1
ATOM 1659 C CA . MET B 1 84 ? -6.510 -13.853 -45.105 1.00 11.23 84 MET B CA 1
ATOM 1660 C C . MET B 1 84 ? -6.015 -12.727 -44.195 1.00 9.76 84 MET B C 1
ATOM 1661 O O . MET B 1 84 ? -5.099 -11.996 -44.544 1.00 10.44 84 MET B O 1
ATOM 1666 N N . HIS B 1 85 ? -6.593 -12.638 -43.004 1.00 10.68 85 HIS B N 1
ATOM 1667 C CA . HIS B 1 85 ? -6.215 -11.613 -42.036 1.00 11.01 85 HIS B CA 1
ATOM 1668 C C . HIS B 1 85 ? -4.714 -11.622 -41.745 1.00 9.74 85 HIS B C 1
ATOM 1669 O O . HIS B 1 85 ? -4.043 -10.577 -41.813 1.00 10.08 85 HIS B O 1
ATOM 1676 N N . ASP B 1 86 ? -4.171 -12.794 -41.431 1.00 10.65 86 ASP B N 1
ATOM 1677 C CA . ASP B 1 86 ? -2.755 -12.875 -41.075 1.00 10.34 86 ASP B CA 1
ATOM 1678 C C . ASP B 1 86 ? -1.839 -12.662 -42.259 1.00 9.68 86 ASP B C 1
ATOM 1679 O O . ASP B 1 86 ? -0.863 -11.912 -42.167 1.00 9.42 86 ASP B O 1
ATOM 1684 N N . ILE B 1 87 ? -2.143 -13.309 -43.379 1.00 10.27 87 ILE B N 1
ATOM 1685 C CA . ILE B 1 87 ? -1.313 -13.141 -44.564 1.00 11.36 87 ILE B CA 1
ATOM 1686 C C . ILE B 1 87 ? -1.298 -11.670 -44.995 1.00 10.53 87 ILE B C 1
ATOM 1687 O O . ILE B 1 87 ? -0.229 -11.137 -45.332 1.00 10.73 87 ILE B O 1
ATOM 1692 N N . ALA B 1 88 ? -2.452 -11.001 -44.949 1.00 9.54 88 ALA B N 1
ATOM 1693 C CA . ALA B 1 88 ? -2.498 -9.587 -45.335 1.00 9.01 88 ALA B CA 1
ATOM 1694 C C . ALA B 1 88 ? -1.662 -8.728 -44.407 1.00 9.81 88 ALA B C 1
ATOM 1695 O O . ALA B 1 88 ? -0.916 -7.841 -44.848 1.00 9.48 88 ALA B O 1
ATOM 1697 N N . MET B 1 89 ? -1.767 -8.994 -43.112 1.00 9.64 89 MET B N 1
ATOM 1698 C CA . MET B 1 89 ? -1.033 -8.222 -42.129 1.00 11.10 89 MET B CA 1
ATOM 1699 C C . MET B 1 89 ? 0.473 -8.314 -42.334 1.00 10.54 89 MET B C 1
ATOM 1700 O O . MET B 1 89 ? 1.177 -7.312 -42.267 1.00 11.25 89 MET B O 1
ATOM 1705 N N . HIS B 1 90 ? 0.979 -9.517 -42.569 1.00 11.65 90 HIS B N 1
ATOM 1706 C CA . HIS B 1 90 ? 2.409 -9.680 -42.789 1.00 11.23 90 HIS B CA 1
ATOM 1707 C C . HIS B 1 90 ? 2.831 -9.112 -44.135 1.00 12.31 90 HIS B C 1
ATOM 1708 O O . HIS B 1 90 ? 3.942 -8.621 -44.294 1.00 12.21 90 HIS B O 1
ATOM 1715 N N . MET B 1 91 ? 1.927 -9.152 -45.100 1.00 12.34 91 MET B N 1
ATOM 1716 C CA . MET B 1 91 ? 2.236 -8.629 -46.413 1.00 13.89 91 MET B CA 1
ATOM 1717 C C . MET B 1 91 ? 2.380 -7.109 -46.347 1.00 14.08 91 MET B C 1
ATOM 1718 O O . MET B 1 91 ? 3.196 -6.524 -47.069 1.00 15.33 91 MET B O 1
ATOM 1723 N N . GLY B 1 92 ? 1.613 -6.460 -45.472 1.00 12.83 92 GLY B N 1
ATOM 1724 C CA . GLY B 1 92 ? 1.691 -5.016 -45.389 1.00 13.65 92 GLY B CA 1
ATOM 1725 C C . GLY B 1 92 ? 2.469 -4.396 -44.242 1.00 12.83 92 GLY B C 1
ATOM 1726 O O . GLY B 1 92 ? 2.559 -3.175 -44.175 1.00 12.99 92 GLY B O 1
ATOM 1727 N N . LYS B 1 93 ? 3.061 -5.213 -43.372 1.00 12.84 93 LYS B N 1
ATOM 1728 C CA . LYS B 1 93 ? 3.753 -4.664 -42.212 1.00 12.61 93 LYS B CA 1
ATOM 1729 C C . LYS B 1 93 ? 4.968 -3.791 -42.493 1.00 12.27 93 LYS B C 1
ATOM 1730 O O . LYS B 1 93 ? 5.353 -2.995 -41.633 1.00 13.09 93 LYS B O 1
ATOM 1736 N N . ARG B 1 94 ? 5.572 -3.914 -43.677 1.00 11.81 94 ARG B N 1
ATOM 1737 C CA . ARG B 1 94 ? 6.693 -3.044 -43.993 1.00 12.71 94 ARG B CA 1
ATOM 1738 C C . ARG B 1 94 ? 6.314 -2.219 -45.220 1.00 11.37 94 ARG B C 1
ATOM 1739 O O . ARG B 1 94 ? 7.162 -1.817 -46.023 1.00 11.81 94 ARG B O 1
ATOM 1747 N N . CYS B 1 95 ? 5.008 -1.948 -45.318 1.00 9.43 95 CYS B N 1
ATOM 1748 C CA . CYS B 1 95 ? 4.435 -1.157 -46.408 1.00 9.17 95 CYS B CA 1
ATOM 1749 C C . CYS B 1 95 ? 3.450 -0.147 -45.824 1.00 8.85 95 CYS B C 1
ATOM 1750 O O . CYS B 1 95 ? 2.425 0.159 -46.423 1.00 8.90 95 CYS B O 1
ATOM 1753 N N . LEU B 1 96 ? 3.766 0.386 -44.650 1.00 8.12 96 LEU B N 1
ATOM 1754 C CA . LEU B 1 96 ? 2.853 1.285 -43.965 1.00 8.70 96 LEU B CA 1
ATOM 1755 C C . LEU B 1 96 ? 2.734 2.713 -44.436 1.00 8.97 96 LEU B C 1
ATOM 1756 O O . LEU B 1 96 ? 1.687 3.332 -44.263 1.00 9.58 96 LEU B O 1
ATOM 1761 N N . TYR B 1 97 ? 3.807 3.254 -45.005 1.00 9.52 97 TYR B N 1
ATOM 1762 C CA . TYR B 1 97 ? 3.820 4.669 -45.374 1.00 9.33 97 TYR B CA 1
ATOM 1763 C C . TYR B 1 97 ? 4.158 4.924 -46.838 1.00 9.15 97 TYR B C 1
ATOM 1764 O O . TYR B 1 97 ? 5.302 5.232 -47.191 1.00 10.60 97 TYR B O 1
ATOM 1773 N N . PRO B 1 98 ? 3.146 4.851 -47.705 1.00 8.41 98 PRO B N 1
ATOM 1774 C CA . PRO B 1 98 ? 3.334 5.053 -49.145 1.00 11.04 98 PRO B CA 1
ATOM 1775 C C . PRO B 1 98 ? 3.972 6.361 -49.539 1.00 12.95 98 PRO B C 1
ATOM 1776 O O . PRO B 1 98 ? 3.749 7.388 -48.916 1.00 14.51 98 PRO B O 1
ATOM 1780 N N . GLU B 1 99 ? 4.778 6.303 -50.587 1.00 15.01 99 GLU B N 1
ATOM 1781 C CA . GLU 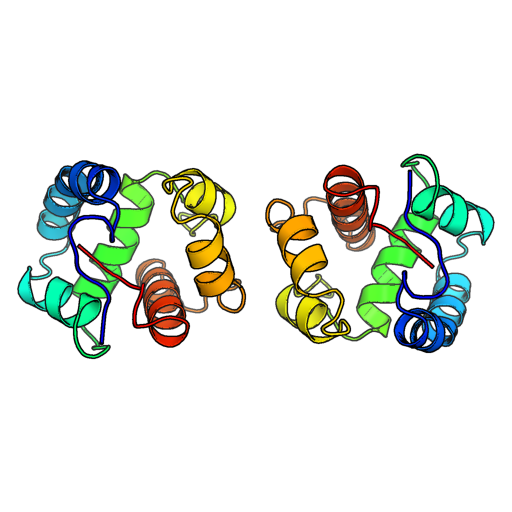B 1 99 ? 5.447 7.487 -51.094 1.00 16.60 99 GLU B CA 1
ATOM 1782 C C . GLU B 1 99 ? 4.984 7.703 -52.522 1.00 15.54 99 GLU B C 1
ATOM 1783 O O . GLU B 1 99 ? 4.644 6.756 -53.231 1.00 15.25 99 GLU B O 1
ATOM 1789 N N . GLY B 1 100 ? 4.955 8.965 -52.929 1.00 15.94 100 GLY B N 1
ATOM 1790 C CA . GLY B 1 100 ? 4.544 9.300 -54.278 1.00 17.01 100 GLY B CA 1
ATOM 1791 C C . GLY B 1 100 ? 3.798 10.609 -54.296 1.00 18.37 100 GLY B C 1
ATOM 1792 O O . GLY B 1 100 ? 3.155 10.980 -53.320 1.00 20.43 100 GLY B O 1
ATOM 1793 N N . GLU B 1 101 ? 3.882 11.304 -55.422 1.00 19.68 101 GLU B N 1
ATOM 1794 C CA . GLU B 1 101 ? 3.223 12.589 -55.582 1.00 21.25 101 GLU B CA 1
ATOM 1795 C C . GLU B 1 101 ? 1.715 12.493 -55.723 1.00 19.36 101 GLU B C 1
ATOM 1796 O O . GLU B 1 101 ? 0.970 13.296 -55.163 1.00 21.02 101 GLU B O 1
ATOM 1802 N N . THR B 1 102 ? 1.258 11.508 -56.486 1.00 17.29 102 THR B N 1
ATOM 1803 C CA . THR B 1 102 ? -0.173 11.366 -56.725 1.00 15.26 102 THR B CA 1
ATOM 1804 C C . THR B 1 102 ? -0.785 10.159 -56.061 1.00 13.98 102 THR B C 1
ATOM 1805 O O . THR B 1 102 ? -0.078 9.267 -55.600 1.00 13.31 102 THR B O 1
ATOM 1809 N N . LEU B 1 103 ? -2.110 10.134 -56.013 1.00 13.26 103 LEU B N 1
ATOM 1810 C CA . LEU B 1 103 ? -2.819 8.999 -55.422 1.00 11.99 103 LEU B CA 1
ATOM 1811 C C . LEU B 1 103 ? -2.542 7.751 -56.268 1.00 11.47 103 LEU B C 1
ATOM 1812 O O . LEU B 1 103 ? -2.443 6.640 -55.727 1.00 10.36 103 LEU B O 1
ATOM 1817 N N . CYS B 1 104 ? -2.408 7.895 -57.587 1.00 10.21 104 CYS B N 1
ATOM 1818 C CA . CYS B 1 104 ? -2.089 6.702 -58.386 1.00 11.24 104 CYS B CA 1
ATOM 1819 C C . CYS B 1 104 ? -0.679 6.185 -58.061 1.00 10.55 104 CYS B C 1
ATOM 1820 O O . CYS B 1 104 ? -0.449 4.970 -57.994 1.00 10.40 104 CYS B O 1
ATOM 1823 N N . ASP B 1 105 ? 0.280 7.090 -57.876 1.00 9.64 105 ASP B N 1
ATOM 1824 C CA . ASP B 1 105 ? 1.641 6.677 -57.522 1.00 10.13 105 ASP B CA 1
ATOM 1825 C C . ASP B 1 105 ? 1.652 5.974 -56.164 1.00 9.06 105 ASP B C 1
ATOM 1826 O O . ASP B 1 105 ? 2.339 4.960 -56.006 1.00 9.93 105 ASP B O 1
ATOM 1831 N N . LYS B 1 106 ? 0.907 6.493 -55.192 1.00 9.10 106 LYS B N 1
ATOM 1832 C CA . LYS B 1 106 ? 0.899 5.854 -53.874 1.00 9.11 106 LYS B CA 1
ATOM 1833 C C . LYS B 1 106 ? 0.181 4.517 -53.925 1.00 8.44 106 LYS B C 1
ATOM 1834 O O . LYS B 1 106 ? 0.574 3.568 -53.242 1.00 9.99 106 LYS B O 1
ATOM 1840 N N . ALA B 1 107 ? -0.843 4.413 -54.769 1.00 8.93 107 ALA B N 1
ATOM 1841 C CA . ALA B 1 107 ? -1.573 3.154 -54.865 1.00 9.48 107 ALA B CA 1
ATOM 1842 C C . ALA B 1 107 ? -0.636 2.087 -55.453 1.00 8.05 107 ALA B C 1
ATOM 1843 O O . ALA B 1 107 ? -0.597 0.933 -55.012 1.00 9.53 107 ALA B O 1
ATOM 1845 N N . PHE B 1 108 ? 0.119 2.466 -56.481 1.00 8.34 108 PHE B N 1
ATOM 1846 C CA . PHE B 1 108 ? 1.079 1.551 -57.086 1.00 8.10 108 PHE B CA 1
ATOM 1847 C C . PHE B 1 108 ? 2.183 1.175 -56.084 1.00 8.05 108 PHE B C 1
ATOM 1848 O O . PHE B 1 108 ? 2.612 0.014 -56.028 1.00 8.61 108 PHE B O 1
ATOM 1856 N N . TRP B 1 109 ? 2.637 2.154 -55.304 1.00 7.21 109 TRP B N 1
ATOM 1857 C CA . TRP B 1 109 ? 3.662 1.918 -54.300 1.00 7.06 109 TRP B CA 1
ATOM 1858 C C . TRP B 1 109 ? 3.213 0.786 -53.372 1.00 6.67 109 TRP B C 1
ATOM 1859 O O . TRP B 1 109 ? 3.997 -0.091 -53.034 1.00 7.64 109 TRP B O 1
ATOM 1870 N N . LEU B 1 110 ? 1.949 0.835 -52.944 1.00 7.40 110 LEU B N 1
ATOM 1871 C CA . LEU B 1 110 ? 1.409 -0.190 -52.053 1.00 7.77 110 LEU B CA 1
ATOM 1872 C C . LEU B 1 110 ? 1.363 -1.557 -52.714 1.00 7.95 110 LEU B C 1
ATOM 1873 O O . LEU B 1 110 ? 1.849 -2.534 -52.155 1.00 7.71 110 LEU B O 1
ATOM 1878 N N . HIS B 1 111 ? 0.773 -1.642 -53.905 1.00 7.50 111 HIS B N 1
ATOM 1879 C CA . HIS B 1 111 ? 0.692 -2.931 -54.582 1.00 7.05 111 HIS B CA 1
ATOM 1880 C C . HIS B 1 111 ? 2.075 -3.522 -54.852 1.00 7.15 111 HIS B C 1
ATOM 1881 O O . HIS B 1 111 ? 2.280 -4.720 -54.685 1.00 7.05 111 HIS B O 1
ATOM 1888 N N . LYS B 1 112 ? 3.021 -2.692 -55.271 1.00 6.65 112 LYS B N 1
ATOM 1889 C CA . LYS B 1 112 ? 4.377 -3.158 -55.511 1.00 8.20 112 LYS B CA 1
ATOM 1890 C C . LYS B 1 112 ? 5.001 -3.650 -54.197 1.00 7.17 112 LYS B C 1
ATOM 1891 O O . LYS B 1 112 ? 5.645 -4.707 -54.177 1.00 8.34 112 LYS B O 1
ATOM 1897 N N . CYS B 1 113 ? 4.798 -2.898 -53.117 1.00 8.73 113 CYS B N 1
ATOM 1898 C CA . CYS B 1 113 ? 5.367 -3.299 -51.831 1.00 8.92 113 CYS B CA 1
ATOM 1899 C C . CYS B 1 113 ? 4.774 -4.623 -51.345 1.00 7.58 113 CYS B C 1
ATOM 1900 O O . CYS B 1 113 ? 5.477 -5.499 -50.823 1.00 8.03 113 CYS B O 1
ATOM 1903 N N . TRP B 1 114 ? 3.473 -4.790 -51.522 1.00 7.46 114 TRP B N 1
ATOM 1904 C CA . TRP B 1 114 ? 2.832 -6.047 -51.111 1.00 6.85 114 TRP B CA 1
ATOM 1905 C C . TRP B 1 114 ? 3.340 -7.227 -51.941 1.00 7.54 114 TRP B C 1
ATOM 1906 O O . TRP B 1 114 ? 3.625 -8.309 -51.425 1.00 8.04 114 TRP B O 1
ATOM 1917 N N . LYS B 1 115 ? 3.436 -7.022 -53.248 1.00 8.20 115 LYS B N 1
ATOM 1918 C CA . LYS B 1 115 ? 3.884 -8.074 -54.146 1.00 7.46 115 LYS B CA 1
ATOM 1919 C C . LYS B 1 115 ? 5.347 -8.452 -53.846 1.00 8.63 115 LYS B C 1
ATOM 1920 O O . LYS B 1 115 ? 5.692 -9.618 -53.890 1.00 9.84 115 LYS B O 1
ATOM 1926 N N . GLN B 1 116 ? 6.182 -7.467 -53.527 1.00 8.84 116 GLN B N 1
ATOM 1927 C CA . GLN B 1 116 ? 7.569 -7.748 -53.177 1.00 8.92 116 GLN B CA 1
ATOM 1928 C C . GLN B 1 116 ? 7.644 -8.528 -51.868 1.00 10.20 116 GLN B C 1
ATOM 1929 O O . GLN B 1 116 ? 8.472 -9.416 -51.717 1.00 10.60 116 GLN B O 1
ATOM 1935 N N . SER B 1 117 ? 6.757 -8.194 -50.944 1.00 9.23 117 SER B N 1
ATOM 1936 C CA . SER B 1 117 ? 6.736 -8.846 -49.631 1.00 9.97 117 SER B CA 1
ATOM 1937 C C . SER B 1 117 ? 6.277 -10.300 -49.640 1.00 9.83 117 SER B C 1
ATOM 1938 O O . SER B 1 117 ? 6.861 -11.147 -48.960 1.00 11.97 117 SER B O 1
ATOM 1943 N N . ASP B 1 118 ? 5.237 -10.591 -50.408 1.00 9.15 118 ASP B N 1
ATOM 1944 C CA . ASP B 1 118 ? 4.668 -11.931 -50.457 1.00 8.96 118 ASP B CA 1
ATOM 1945 C C . ASP B 1 118 ? 4.140 -12.180 -51.858 1.00 10.37 118 ASP B C 1
ATOM 1946 O O . ASP B 1 118 ? 2.940 -12.143 -52.101 1.00 10.05 118 ASP B O 1
ATOM 1951 N N . PRO B 1 119 ? 5.040 -12.454 -52.801 1.00 10.29 119 PRO B N 1
ATOM 1952 C CA . PRO B 1 119 ? 4.622 -12.701 -54.184 1.00 11.42 119 PRO B CA 1
ATOM 1953 C C . PRO B 1 119 ? 3.684 -13.886 -54.363 1.00 11.95 119 PRO B C 1
ATOM 1954 O O . PRO B 1 119 ? 2.831 -13.881 -55.259 1.00 12.35 119 PRO B O 1
ATOM 1958 N N . LYS B 1 120 ? 3.796 -14.885 -53.498 1.00 11.28 120 LYS B N 1
ATOM 1959 C CA . LYS B 1 120 ? 2.922 -16.036 -53.618 1.00 11.09 120 LYS B CA 1
ATOM 1960 C C . LYS B 1 120 ? 1.468 -15.697 -53.313 1.00 9.39 120 LYS B C 1
ATOM 1961 O O . LYS B 1 120 ? 0.547 -16.194 -53.963 1.00 11.03 120 LYS B O 1
ATOM 1967 N N . HIS B 1 121 ? 1.245 -14.834 -52.321 1.00 9.29 121 HIS B N 1
ATOM 1968 C CA . HIS B 1 121 ? -0.131 -14.509 -51.961 1.00 9.10 121 HIS B CA 1
ATOM 1969 C C . HIS B 1 121 ? -0.661 -13.215 -52.527 1.00 8.60 121 HIS B C 1
ATOM 1970 O O . HIS B 1 121 ? -1.851 -12.919 -52.449 1.00 10.31 121 HIS B O 1
ATOM 1977 N N . TYR B 1 122 ? 0.221 -12.429 -53.109 1.00 9.02 122 TYR B N 1
ATOM 1978 C CA . TYR B 1 122 ? -0.241 -11.200 -53.694 1.00 9.04 122 TYR B CA 1
ATOM 1979 C C . TYR B 1 122 ? -1.065 -11.543 -54.937 1.00 10.04 122 TYR B C 1
ATOM 1980 O O . TYR B 1 122 ? -0.818 -12.551 -55.594 1.00 10.88 122 TYR B O 1
ATOM 1989 N N . PHE B 1 123 ? -2.079 -10.737 -55.212 1.00 8.94 123 PHE B N 1
ATOM 1990 C CA . PHE B 1 123 ? -2.870 -10.915 -56.430 1.00 9.39 123 PHE B CA 1
ATOM 1991 C C . PHE B 1 123 ? -3.520 -9.584 -56.755 1.00 9.35 123 PHE B C 1
ATOM 1992 O O . PHE B 1 123 ? -3.607 -8.706 -55.897 1.00 10.17 123 PHE B O 1
ATOM 2000 N N . LEU B 1 124 ? -3.963 -9.465 -58.002 1.00 10.03 124 LEU B N 1
ATOM 2001 C CA . LEU B 1 124 ? -4.681 -8.288 -58.480 1.00 10.34 124 LEU B CA 1
ATOM 2002 C C . LEU B 1 124 ? -5.659 -8.766 -59.543 1.00 11.97 124 LEU B C 1
ATOM 2003 O O . LEU B 1 124 ? -5.285 -9.524 -60.430 1.00 13.38 124 LEU B O 1
ATOM 2008 N N . VAL B 1 125 ? -6.902 -8.315 -59.454 1.00 12.50 125 VAL B N 1
ATOM 2009 C CA . VAL B 1 125 ? -7.904 -8.676 -60.445 1.00 13.61 125 VAL B CA 1
ATOM 2010 C C . VAL B 1 125 ? -8.607 -7.402 -60.871 1.00 12.40 125 VAL B C 1
ATOM 2011 O O . VAL B 1 125 ? -9.495 -7.510 -61.743 1.00 12.99 125 VAL B O 1
#

Solvent-accessible surface area: 13455 Å² total; per-residue (Å²): 160,33,83,87,78,94,136,10,11,4,68,103,25,54,121,61,31,142,73,32,23,95,81,0,50,66,147,28,43,6,82,107,137,8,6,132,7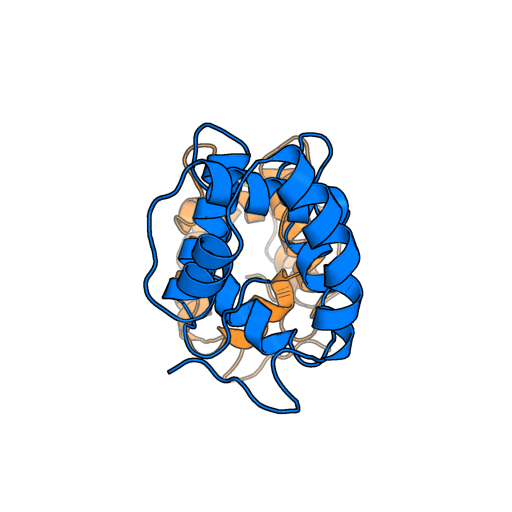8,0,4,43,99,125,52,30,119,39,109,120,0,15,43,0,0,24,8,15,13,62,62,40,156,3,25,55,156,119,8,42,26,38,21,31,94,28,19,99,61,30,33,91,85,13,62,85,33,18,18,60,17,13,45,163,0,27,78,44,122,39,167,71,53,21,35,49,2,11,56,1,14,79,25,28,14,120,60,30,73,102,28,5,26,9,54,157,38,73,85,79,93,123,10,11,3,64,103,22,50,120,59,31,135,75,31,28,99,74,0,44,58,155,26,44,6,81,120,137,9,5,136,84,0,6,44,111,142,51,27,115,41,116,118,0,18,45,0,0,25,17,14,12,58,63,42,164,3,27,53,157,118,7,41,25,39,22,38,91,28,28,106,61,37,26,104,95,12,47,76,50,18,17,79,16,12,68,81,0,26,79,45,124,37,163,69,55,24,46,48,2,12,71,1,12,80,25,27,14,125,58,32,78,94,25,5,27,9,55

Foldseek 3Di:
DADDDPPPPNPVVVVVCVVLLVVLCVVQVDDPVVQQCCFQHDNDDDLSVLSSLLSSQVVLVQADPVSAGNVVSVLVSDDPVCNVVVCQLCVVPPDFDDDDSSNRSSSNLVSSCVRCVHRGGGD/DADDDPPPPHPVVVVVLVVLLVVLCVVLVDDPVLQQCCFQHDNDDDLSVLSSLLSSQVVLVQADPVSAGNVVSVLVSGDPVCNVVVCQLCVVVPDFDDDDSSNRSSSNLVSSCVRPVHRRGGD

B-factor: mean 15.04, std 8.18, range [4.38, 48.64]

Secondary structure (DSSP, 8-state):
----SSSSS-HHHHHHHHHHHHHHHHHH---HHHHHHHHHS-----HHHHHHHHHHHHHTT-B-TTS-B-HHHHHHHS-GGGHHHHHHHHTT--S---SSHHHHHHHHHHHHHHH-TTT----/----SSSSS-HHHHHHHHHHHHHHHHHH---HHHHHHHHHS-----HHHHHHHHHHHHHTT-B-TTS-B-HHHHHHHS-GGGHHHHHHHHTT--S---SSHHHHHHHHHHHHHHH-TTT----

Sequence (246 aa):
TPRRDAEYPPPELLEALKPLHDICLGKTGVTEEAIKKFSDEEIHEDEKLKCYMNCLFHEAKVVDDNGDVHLEKLHDSLPSSMHDIAMHMGKRCLYPEGETLCDKAFWLHKCWKQSDPKHYFLVTPRRDAEYPPPELLEALKPLHDICLGKTGVTEEAIKKFSDEEIHEDEKLKCYMNCLFHEAKVVDDNGDVHLEKLHDSLPSSMHDIAMHMGKRCLYPEGETLCDKAFWLHKCWKQSDPKHYFLV